Protein AF-A0A0F9B758-F1 (afdb_monomer)

Secondary structure (DSSP, 8-state):
---BHHHHHHHHHHHTTT-------STTTHHHHHHHHHHHHHHH---EEEEEEE--S--TTSEEEEEPPTTEEEEEEEEETTEEPEE--HHHHHHHHHH-S--SS--EEEEEETTEEEEEESSPPPTT-EEEEEEEEPPPPP-STTPBPSS-GGGHHHHHHHHHHHHHHHTT-HHHHHHHHHHHHHHHHHHHHHHHHHHH---------STTS--

pLDDT: mean 82.55, std 14.92, range [40.56, 97.06]

InterPro domains:
  IPR056209 SU10 adaptor protein [PF24175] (8-202)

Mean predicted aligned error: 9.16 Å

Structure (mmCIF, N/CA/C/O backbone):
data_AF-A0A0F9B758-F1
#
_entry.id   AF-A0A0F9B758-F1
#
loop_
_atom_site.group_PDB
_atom_site.id
_atom_site.type_symbol
_atom_site.label_atom_id
_atom_site.label_alt_id
_atom_site.label_comp_id
_atom_site.label_asym_id
_atom_site.label_entity_id
_atom_site.label_seq_id
_atom_site.pdbx_PDB_ins_code
_atom_site.Cartn_x
_atom_site.Cartn_y
_atom_site.Cartn_z
_atom_site.occupancy
_atom_site.B_iso_or_equiv
_atom_site.auth_seq_id
_atom_site.auth_comp_id
_atom_site.auth_asym_id
_atom_site.auth_atom_id
_atom_site.pdbx_PDB_model_num
ATOM 1 N N . MET A 1 1 ? -17.466 2.370 -3.037 1.00 59.22 1 MET A N 1
ATOM 2 C CA . MET A 1 1 ? -17.943 3.514 -2.226 1.00 59.22 1 MET A CA 1
ATOM 3 C C . MET A 1 1 ? -16.725 4.071 -1.508 1.00 59.22 1 MET A C 1
ATOM 5 O O . MET A 1 1 ? -15.950 3.264 -1.024 1.00 59.22 1 MET A O 1
ATOM 9 N N . SER A 1 2 ? -16.489 5.383 -1.513 1.00 74.88 2 SER A N 1
ATOM 10 C CA . SER A 1 2 ? -15.350 5.960 -0.781 1.00 74.88 2 SER A CA 1
ATOM 11 C C . SER A 1 2 ? -15.612 5.912 0.735 1.00 74.88 2 SER A C 1
ATOM 13 O O . SER A 1 2 ? -16.729 6.214 1.158 1.00 74.88 2 SER A O 1
ATOM 15 N N . HIS A 1 3 ? -14.616 5.528 1.542 1.00 87.06 3 HIS A N 1
ATOM 16 C CA . HIS A 1 3 ? -14.725 5.464 3.003 1.00 87.06 3 HIS A CA 1
ATOM 17 C C . HIS A 1 3 ? -14.000 6.648 3.642 1.00 87.06 3 HIS A C 1
ATOM 19 O O . HIS A 1 3 ? -12.773 6.666 3.758 1.00 87.06 3 HIS A O 1
ATOM 25 N N . THR A 1 4 ? -14.778 7.655 4.039 1.00 90.50 4 THR A N 1
ATOM 26 C CA . THR A 1 4 ? -14.262 8.816 4.766 1.00 90.50 4 THR A CA 1
ATOM 27 C C . THR A 1 4 ? -13.965 8.470 6.222 1.00 90.50 4 THR A C 1
ATOM 29 O O . THR A 1 4 ? -14.534 7.519 6.766 1.00 90.50 4 THR A O 1
ATOM 32 N N . VAL A 1 5 ? -13.117 9.263 6.886 1.00 86.50 5 VAL A N 1
ATOM 33 C CA . VAL A 1 5 ? -12.802 9.081 8.317 1.00 86.50 5 VAL A CA 1
ATOM 34 C C . VAL A 1 5 ? -14.072 9.070 9.173 1.00 86.50 5 VAL A C 1
ATOM 36 O O . VAL A 1 5 ? -14.191 8.245 10.075 1.00 86.50 5 VAL A O 1
ATOM 39 N N . THR A 1 6 ? -15.061 9.915 8.864 1.00 87.50 6 THR A N 1
ATOM 40 C CA . THR A 1 6 ? -16.365 9.895 9.549 1.00 87.50 6 THR A CA 1
ATOM 41 C C . THR A 1 6 ? -17.067 8.543 9.426 1.00 87.50 6 THR A C 1
ATOM 43 O O . THR A 1 6 ? -17.509 8.005 10.436 1.00 87.50 6 THR A O 1
ATOM 46 N N . ILE A 1 7 ? -17.139 7.965 8.221 1.00 90.06 7 ILE A N 1
ATOM 47 C CA . ILE A 1 7 ? -17.774 6.654 8.011 1.00 90.06 7 ILE A CA 1
ATOM 48 C C . ILE A 1 7 ? -17.002 5.565 8.760 1.00 90.06 7 ILE A C 1
ATOM 50 O O . ILE A 1 7 ? -17.614 4.737 9.430 1.00 90.06 7 ILE A O 1
ATOM 54 N N . ILE A 1 8 ? -15.667 5.589 8.678 1.00 89.00 8 ILE A N 1
ATOM 55 C CA . ILE A 1 8 ? -14.791 4.637 9.373 1.00 89.00 8 ILE A CA 1
ATOM 56 C C . ILE A 1 8 ? -15.038 4.681 10.879 1.00 89.00 8 ILE A C 1
ATOM 58 O O . ILE A 1 8 ? -15.247 3.640 11.495 1.00 89.00 8 ILE A O 1
ATOM 62 N N . LYS A 1 9 ? -15.078 5.882 11.463 1.00 88.38 9 LYS A N 1
ATOM 63 C CA . LYS A 1 9 ? -15.388 6.078 12.879 1.00 88.38 9 LYS A CA 1
ATOM 64 C C . LYS A 1 9 ? -16.764 5.521 13.237 1.00 88.38 9 LYS A C 1
ATOM 66 O O . LYS A 1 9 ? -16.866 4.786 14.210 1.00 88.38 9 LYS A O 1
ATOM 71 N N . THR A 1 10 ? -17.811 5.871 12.487 1.00 89.06 10 THR A N 1
ATOM 72 C CA . THR A 1 10 ? -19.176 5.404 12.781 1.00 89.06 10 THR A CA 1
ATOM 73 C C . THR A 1 10 ? -19.247 3.880 12.770 1.00 89.06 10 THR A C 1
ATOM 75 O O . THR A 1 10 ? -19.758 3.293 13.715 1.00 89.06 10 THR A O 1
ATOM 78 N N . ARG A 1 11 ? -18.660 3.228 11.760 1.00 90.25 11 ARG A N 1
ATOM 79 C CA . ARG A 1 11 ? -18.622 1.760 11.688 1.00 90.25 11 ARG A CA 1
ATOM 80 C C . ARG A 1 11 ? -17.774 1.130 12.790 1.00 90.25 11 ARG A C 1
ATOM 82 O O . ARG A 1 11 ? -18.147 0.092 13.322 1.00 90.25 11 ARG A O 1
ATOM 89 N N . ALA A 1 12 ? -16.655 1.748 13.156 1.00 87.12 12 ALA A N 1
ATOM 90 C CA . ALA A 1 12 ? -15.830 1.277 14.264 1.00 87.12 12 ALA A CA 1
ATOM 91 C C . ALA A 1 12 ? -16.571 1.357 15.609 1.00 87.12 12 ALA A C 1
ATOM 93 O O . ALA A 1 12 ? -16.470 0.424 16.399 1.00 87.12 12 ALA A O 1
ATOM 94 N N . LEU A 1 13 ? -17.348 2.421 15.837 1.00 86.56 13 LEU A N 1
ATOM 95 C CA . LEU A 1 13 ? -18.203 2.561 17.019 1.00 86.56 13 LEU A CA 1
ATOM 96 C C . LEU A 1 13 ? -19.301 1.496 17.060 1.00 86.56 13 LEU A C 1
ATOM 98 O O . LEU A 1 13 ? -19.485 0.875 18.096 1.00 86.56 13 LEU A O 1
ATOM 102 N N . GLU A 1 14 ? -19.966 1.227 15.933 1.00 87.31 14 GLU A N 1
ATOM 103 C CA . GLU A 1 14 ? -20.962 0.145 15.835 1.00 87.31 14 GLU A CA 1
ATOM 104 C C . GLU A 1 14 ? -20.358 -1.235 16.159 1.00 87.31 14 GLU A C 1
ATOM 106 O O . GLU A 1 14 ? -21.011 -2.074 16.770 1.00 87.31 14 GLU A O 1
ATOM 111 N N . LEU A 1 15 ? -19.102 -1.494 15.774 1.00 83.50 15 LEU A N 1
ATOM 112 C CA . LEU A 1 15 ? -18.402 -2.742 16.123 1.00 83.50 15 LEU A CA 1
ATOM 113 C C . LEU A 1 15 ? -17.976 -2.790 17.595 1.00 83.50 15 LEU A C 1
ATOM 115 O O . LEU A 1 15 ? -17.871 -3.868 18.191 1.00 83.50 15 LEU A O 1
ATOM 119 N N . ALA A 1 16 ? -17.702 -1.621 18.162 1.00 80.06 16 ALA A N 1
ATOM 120 C CA . ALA A 1 16 ? -17.264 -1.422 19.529 1.00 80.06 16 ALA A CA 1
ATOM 121 C C . ALA A 1 16 ? -18.435 -1.084 20.468 1.00 80.06 16 ALA A C 1
ATOM 123 O O . ALA A 1 16 ? -18.201 -0.463 21.491 1.00 80.06 16 ALA A O 1
ATOM 124 N N . ASP A 1 17 ? -19.661 -1.512 20.143 1.00 71.38 17 ASP A N 1
ATOM 125 C CA . ASP A 1 17 ? -20.955 -1.195 20.788 1.00 71.38 17 ASP A CA 1
ATOM 126 C C . ASP A 1 17 ? -20.974 -1.216 22.338 1.00 71.38 17 ASP A C 1
ATOM 128 O O . ASP A 1 17 ? -21.840 -0.617 22.963 1.00 71.38 17 ASP A O 1
ATOM 132 N N . SER A 1 18 ? -20.011 -1.885 22.984 1.00 60.66 18 SER A N 1
ATOM 133 C CA . SER A 1 18 ? -19.847 -1.941 24.444 1.00 60.66 18 SER A CA 1
ATOM 134 C C . SER A 1 18 ? -18.851 -0.925 25.021 1.00 60.66 18 SER A C 1
ATOM 136 O O . SER A 1 18 ? -18.411 -1.078 26.157 1.00 60.66 18 SER A O 1
ATOM 138 N N . VAL A 1 19 ? -18.386 0.032 24.225 1.00 65.88 19 VAL A N 1
ATOM 139 C CA . VAL A 1 19 ? -17.335 0.962 24.618 1.00 65.88 19 VAL A CA 1
ATOM 140 C C . VAL A 1 19 ? -17.959 2.280 25.072 1.00 65.88 19 VAL A C 1
ATOM 142 O O . VAL A 1 19 ? -18.322 3.117 24.254 1.00 65.88 19 VAL A O 1
ATOM 145 N N . ASP A 1 20 ? -18.008 2.488 26.389 1.00 61.19 20 ASP A N 1
ATOM 146 C CA . ASP A 1 20 ? -18.602 3.668 27.049 1.00 61.19 20 ASP A CA 1
ATOM 147 C C . ASP A 1 20 ? -17.784 4.973 26.887 1.00 61.19 20 ASP A C 1
ATOM 149 O O . ASP A 1 20 ? -18.032 5.975 27.560 1.00 61.19 20 ASP A O 1
ATOM 153 N N . GLY A 1 21 ? -16.769 4.980 26.018 1.00 61.91 21 GLY A N 1
ATOM 154 C CA . GLY A 1 21 ? -15.891 6.129 25.819 1.00 61.91 21 GLY A CA 1
ATOM 155 C C . GLY A 1 21 ? -16.448 7.155 24.838 1.00 61.91 21 GLY A C 1
ATOM 156 O O . GLY A 1 21 ? -16.917 6.820 23.751 1.00 61.91 21 GLY A O 1
ATOM 157 N N . ASP A 1 22 ? -16.312 8.432 25.191 1.00 64.44 22 ASP A N 1
ATOM 158 C CA . ASP A 1 22 ? -16.743 9.553 24.359 1.00 64.44 22 ASP A CA 1
ATOM 159 C C . ASP A 1 22 ? -15.740 9.821 23.217 1.00 64.44 22 ASP A C 1
ATOM 161 O O . ASP A 1 22 ? -14.912 10.728 23.277 1.00 64.44 22 ASP A O 1
ATOM 165 N N . PHE A 1 23 ? -15.793 9.009 22.156 1.00 70.00 23 PHE A N 1
ATOM 166 C CA . PHE A 1 23 ? -15.036 9.248 20.916 1.00 70.00 23 PHE A CA 1
ATOM 167 C C . PHE A 1 23 ? -15.773 10.183 19.957 1.00 70.00 23 PHE A C 1
ATOM 169 O O . PHE A 1 23 ? -15.710 10.013 18.735 1.00 70.00 23 PHE A O 1
ATOM 176 N N . THR A 1 24 ? -16.520 11.164 20.465 1.00 64.62 24 THR A N 1
ATOM 177 C CA . THR A 1 24 ? -17.280 12.112 19.636 1.00 64.62 24 THR A CA 1
ATOM 178 C C . THR A 1 24 ? -16.397 12.996 18.761 1.00 64.62 24 THR A C 1
ATOM 180 O O . THR A 1 24 ? -16.858 13.414 17.695 1.00 64.62 24 THR A O 1
ATOM 183 N N . ASP A 1 25 ? -15.110 13.150 19.077 1.00 76.44 25 ASP A N 1
ATOM 184 C CA . ASP A 1 25 ? -14.158 13.871 18.231 1.00 76.44 25 ASP A CA 1
ATOM 185 C C . ASP A 1 25 ? -13.510 12.963 17.169 1.00 76.44 25 ASP A C 1
ATOM 187 O O . ASP A 1 25 ? -12.953 11.903 17.449 1.00 76.44 25 ASP A O 1
ATOM 191 N N . VAL A 1 26 ? -13.587 13.380 15.904 1.00 76.69 26 VAL A N 1
ATOM 192 C CA . VAL A 1 26 ? -12.947 12.679 14.781 1.00 76.69 26 VAL A CA 1
ATOM 193 C C . VAL A 1 26 ? -11.425 12.847 14.807 1.00 76.69 26 VAL A C 1
ATOM 195 O O . VAL A 1 26 ? -10.714 11.947 14.360 1.00 76.69 26 VAL A O 1
ATOM 198 N N . ALA A 1 27 ? -10.908 13.948 15.361 1.00 81.06 27 ALA A N 1
ATOM 199 C CA . ALA A 1 27 ? -9.470 14.203 15.443 1.00 81.06 27 ALA A CA 1
ATOM 200 C C . ALA A 1 27 ? -8.732 13.131 16.262 1.00 81.06 27 ALA A C 1
ATOM 202 O O . ALA A 1 27 ? -7.584 12.815 15.964 1.00 81.06 27 ALA A O 1
ATOM 203 N N . GLN A 1 28 ? -9.410 12.511 17.233 1.00 83.94 28 GLN A N 1
ATOM 204 C CA . GLN A 1 28 ? -8.866 11.403 18.023 1.00 83.94 28 GLN A CA 1
ATOM 205 C C . GLN A 1 28 ? -8.711 10.110 17.209 1.00 83.94 28 GLN A C 1
ATOM 207 O O . GLN A 1 28 ? -7.836 9.298 17.494 1.00 83.94 28 GLN A O 1
ATOM 212 N N . VAL A 1 29 ? -9.538 9.926 16.177 1.00 88.75 29 VAL A N 1
ATOM 213 C CA . VAL A 1 29 ? -9.592 8.699 15.369 1.00 88.75 29 VAL A CA 1
ATOM 214 C C . VAL A 1 29 ? -8.660 8.770 14.155 1.00 88.75 29 VAL A C 1
ATOM 216 O O . VAL A 1 29 ? -8.187 7.738 13.682 1.00 88.75 29 VAL A O 1
ATOM 219 N N . VAL A 1 30 ? -8.348 9.975 13.665 1.00 93.06 30 VAL A N 1
ATOM 220 C CA . VAL A 1 30 ? -7.449 10.198 12.514 1.00 93.06 30 VAL A CA 1
ATOM 221 C C . VAL A 1 30 ? -6.095 9.480 12.661 1.00 93.06 30 VAL A C 1
ATOM 223 O O . VAL A 1 30 ? -5.725 8.759 11.730 1.00 93.06 30 VAL A O 1
ATOM 226 N N . PRO A 1 31 ? -5.370 9.576 13.797 1.00 94.00 31 PRO A N 1
ATOM 227 C CA . PRO A 1 31 ? -4.120 8.839 13.979 1.00 94.00 31 PRO A CA 1
ATOM 228 C C . PRO A 1 31 ? -4.295 7.324 13.832 1.00 94.00 31 PRO A C 1
ATOM 230 O O . PRO A 1 31 ? -3.489 6.676 13.172 1.00 94.00 31 PRO A O 1
ATOM 233 N N . TRP A 1 32 ? -5.378 6.758 14.369 1.00 95.38 32 TRP A N 1
ATOM 234 C CA . TRP A 1 32 ? -5.650 5.319 14.282 1.00 95.38 32 TRP A CA 1
ATOM 235 C C . TRP A 1 32 ? -6.012 4.871 12.873 1.00 95.38 32 TRP A C 1
ATOM 237 O O . TRP A 1 32 ? -5.649 3.766 12.476 1.00 95.38 32 TRP A O 1
ATOM 247 N N . VAL A 1 33 ? -6.687 5.726 12.101 1.00 95.75 33 VAL A N 1
ATOM 248 C CA . VAL A 1 33 ? -6.908 5.485 10.673 1.00 95.75 33 VAL A CA 1
ATOM 249 C C . VAL A 1 33 ? -5.571 5.452 9.938 1.00 95.75 33 VAL A C 1
ATOM 251 O O . VAL A 1 33 ? -5.319 4.503 9.204 1.00 95.75 33 VAL A O 1
ATOM 254 N N . ASN A 1 34 ? -4.686 6.424 10.165 1.00 96.19 34 ASN A N 1
ATOM 255 C CA . ASN A 1 34 ? -3.359 6.450 9.538 1.00 96.19 34 ASN A CA 1
ATOM 256 C C . ASN A 1 34 ? -2.508 5.231 9.918 1.00 96.19 34 ASN A C 1
ATOM 258 O O . ASN A 1 34 ? -1.931 4.590 9.042 1.00 96.19 34 ASN A O 1
ATOM 262 N N . GLU A 1 35 ? -2.491 4.850 11.196 1.00 96.31 35 GLU A N 1
ATOM 263 C CA . GLU A 1 35 ? -1.830 3.624 11.655 1.00 96.31 35 GLU A CA 1
ATOM 264 C C . GLU A 1 35 ? -2.420 2.374 10.993 1.00 96.31 35 GLU A C 1
ATOM 266 O O . GLU A 1 35 ? -1.677 1.552 10.464 1.00 96.31 35 GLU A O 1
ATOM 271 N N . GLY A 1 36 ? -3.749 2.242 10.970 1.00 96.00 36 GLY A N 1
ATOM 272 C CA . GLY A 1 36 ? -4.428 1.086 10.385 1.00 96.00 36 GLY A CA 1
ATOM 273 C C . GLY A 1 36 ? -4.172 0.956 8.888 1.00 96.00 36 GLY A C 1
ATOM 274 O O . GLY A 1 36 ? -3.938 -0.145 8.396 1.00 96.00 36 GLY A O 1
ATOM 275 N N . GLN A 1 37 ? -4.135 2.076 8.161 1.00 95.25 37 GLN A N 1
ATOM 276 C CA . GLN A 1 37 ? -3.768 2.081 6.746 1.00 95.25 37 GLN A CA 1
ATOM 277 C C . GLN A 1 37 ? -2.351 1.552 6.523 1.00 95.25 37 GLN A C 1
ATOM 279 O O . GLN A 1 37 ? -2.142 0.728 5.633 1.00 95.25 37 GLN A O 1
ATOM 284 N N . ARG A 1 38 ? -1.388 1.986 7.343 1.00 94.50 38 ARG A N 1
ATOM 285 C CA . ARG A 1 38 ? 0.009 1.536 7.265 1.00 94.50 38 ARG A CA 1
ATOM 286 C C . ARG A 1 38 ? 0.159 0.061 7.638 1.00 94.50 38 ARG A C 1
ATOM 288 O O . ARG A 1 38 ? 0.903 -0.647 6.969 1.00 94.50 38 ARG A O 1
ATOM 295 N N . GLU A 1 39 ? -0.580 -0.413 8.639 1.00 94.31 39 GLU A N 1
ATOM 296 C CA . GLU A 1 39 ? -0.582 -1.825 9.046 1.00 94.31 39 GLU A CA 1
ATOM 297 C C . GLU A 1 39 ? -1.137 -2.729 7.933 1.00 94.31 39 GLU A C 1
ATOM 299 O O . GLU A 1 39 ? -0.541 -3.748 7.579 1.00 94.31 39 GLU A O 1
ATOM 304 N N . ILE A 1 40 ? -2.251 -2.323 7.314 1.00 93.94 40 ILE A N 1
ATOM 305 C CA . ILE A 1 40 ? -2.825 -3.022 6.156 1.00 93.94 40 ILE A CA 1
ATOM 306 C C . ILE A 1 40 ? -1.845 -2.983 4.982 1.00 93.94 40 ILE A C 1
ATOM 308 O O . ILE A 1 40 ? -1.661 -4.003 4.311 1.00 93.94 40 ILE A O 1
ATOM 312 N N . ALA A 1 41 ? -1.205 -1.829 4.750 1.00 91.50 41 ALA A N 1
ATOM 313 C CA . ALA A 1 41 ? -0.210 -1.674 3.703 1.00 91.50 41 ALA A CA 1
ATOM 314 C C . ALA A 1 41 ? 0.900 -2.710 3.858 1.00 91.50 41 ALA A C 1
ATOM 316 O O . ALA A 1 41 ? 1.019 -3.575 2.991 1.00 91.50 41 ALA A O 1
ATOM 317 N N . LEU A 1 42 ? 1.592 -2.692 5.002 1.00 88.56 42 LEU A N 1
ATOM 318 C CA . LEU A 1 42 ? 2.686 -3.598 5.368 1.00 88.56 42 LEU A CA 1
ATOM 319 C C . LEU A 1 42 ? 2.387 -5.074 5.100 1.00 88.56 42 LEU A C 1
ATOM 321 O O . LEU A 1 42 ? 3.281 -5.831 4.722 1.00 88.56 42 LEU A O 1
ATOM 325 N N . TYR A 1 43 ? 1.144 -5.498 5.312 1.00 86.00 43 TYR A N 1
ATOM 326 C CA . TYR A 1 43 ? 0.785 -6.908 5.236 1.00 86.00 43 TYR A CA 1
ATOM 327 C C . TYR A 1 43 ? 0.323 -7.364 3.845 1.00 86.00 43 TYR A C 1
ATOM 329 O O . TYR A 1 43 ? 0.552 -8.519 3.456 1.00 86.00 43 TYR A O 1
ATOM 337 N N . ALA A 1 44 ? -0.382 -6.498 3.113 1.00 84.88 44 ALA A N 1
ATOM 338 C CA . ALA A 1 44 ? -1.198 -6.912 1.973 1.00 84.88 44 ALA A CA 1
ATOM 339 C C . ALA A 1 44 ? -0.816 -6.280 0.627 1.00 84.88 44 ALA A C 1
ATOM 341 O O . ALA A 1 44 ? -1.394 -6.682 -0.386 1.00 84.88 44 ALA A O 1
ATOM 342 N N . ASP A 1 45 ? 0.144 -5.350 0.590 1.00 84.12 45 ASP A N 1
ATOM 343 C CA . ASP A 1 45 ? 0.502 -4.577 -0.610 1.00 84.12 45 ASP A CA 1
ATOM 344 C C . ASP A 1 45 ? -0.756 -4.013 -1.335 1.00 84.12 45 ASP A C 1
ATOM 346 O O . ASP A 1 45 ? -0.970 -4.272 -2.524 1.00 84.12 45 ASP A O 1
ATOM 350 N N . PRO A 1 46 ? -1.669 -3.316 -0.631 1.00 76.06 46 PRO A N 1
ATOM 351 C CA . PRO A 1 46 ? -3.037 -3.092 -1.086 1.00 76.06 46 PRO A CA 1
ATOM 352 C C . PRO A 1 46 ? -3.130 -2.010 -2.166 1.00 76.06 46 PRO A C 1
ATOM 354 O O . PRO A 1 46 ? -3.966 -2.111 -3.059 1.00 76.06 46 PRO A O 1
ATOM 357 N N . VAL A 1 47 ? -2.282 -0.978 -2.119 1.00 79.31 47 VAL A N 1
ATOM 358 C CA . VAL A 1 47 ? -2.424 0.192 -2.994 1.00 79.31 47 VAL A CA 1
ATOM 359 C C . VAL A 1 47 ? -1.542 0.057 -4.226 1.00 79.31 47 VAL A C 1
ATOM 361 O O . VAL A 1 47 ? -0.462 0.638 -4.326 1.00 79.31 47 VAL A O 1
ATOM 364 N N . GLU A 1 48 ? -2.009 -0.758 -5.165 1.00 87.50 48 GLU A N 1
ATOM 365 C CA . GLU A 1 48 ? -1.415 -0.848 -6.492 1.00 87.50 48 GLU A CA 1
ATOM 366 C C . GLU A 1 48 ? -1.787 0.388 -7.313 1.00 87.50 48 GLU A C 1
ATOM 368 O O . GLU A 1 48 ? -2.961 0.693 -7.519 1.00 87.50 48 GLU A O 1
ATOM 373 N N . THR A 1 49 ? -0.777 1.084 -7.815 1.00 90.50 49 THR A N 1
ATOM 374 C CA . THR A 1 49 ? -0.948 2.211 -8.726 1.00 90.50 49 THR A CA 1
ATOM 375 C C . THR A 1 49 ? -0.034 2.043 -9.933 1.00 90.50 49 THR A C 1
ATOM 377 O O . THR A 1 49 ? 0.885 1.219 -9.932 1.00 90.50 49 THR A O 1
ATOM 380 N N . SER A 1 50 ? -0.303 2.805 -10.987 1.00 93.19 50 SER A N 1
ATOM 381 C CA . SER A 1 50 ? 0.554 2.866 -12.163 1.00 93.19 50 SER A CA 1
ATOM 382 C C . SER A 1 50 ? 0.879 4.299 -12.518 1.00 93.19 50 SER A C 1
ATOM 384 O O . SER A 1 50 ? 0.016 5.170 -12.408 1.00 93.19 50 SER A O 1
ATOM 386 N N . LYS A 1 51 ? 2.089 4.514 -13.015 1.00 94.38 51 LYS A N 1
ATOM 387 C CA . LYS A 1 51 ? 2.547 5.794 -13.540 1.00 94.38 51 LYS A CA 1
ATOM 388 C C . LYS A 1 51 ? 3.198 5.572 -14.898 1.00 94.38 51 LYS A C 1
ATOM 390 O O . LYS A 1 51 ? 3.759 4.505 -15.152 1.00 94.38 51 LYS A O 1
ATOM 395 N N . THR A 1 52 ? 3.063 6.573 -15.754 1.00 94.25 52 THR A N 1
ATOM 396 C CA . THR A 1 52 ? 3.776 6.660 -17.022 1.00 94.25 52 THR A CA 1
ATOM 397 C C . THR A 1 52 ? 4.698 7.862 -16.927 1.00 94.25 52 THR A C 1
ATOM 399 O O . THR A 1 52 ? 4.224 8.971 -16.684 1.00 94.25 52 THR A O 1
ATOM 402 N N . ASP A 1 53 ? 5.990 7.625 -17.090 1.00 92.25 53 ASP A N 1
ATOM 403 C CA . ASP A 1 53 ? 6.999 8.665 -17.219 1.00 92.25 53 ASP A CA 1
ATOM 404 C C . ASP A 1 53 ? 7.419 8.769 -18.685 1.00 92.25 53 ASP A C 1
ATOM 406 O O . ASP A 1 53 ? 7.494 7.767 -19.398 1.00 92.25 53 ASP A O 1
ATOM 410 N N . THR A 1 54 ? 7.682 9.992 -19.134 1.00 90.56 54 THR A N 1
ATOM 411 C CA . THR A 1 54 ? 8.169 10.267 -20.485 1.00 90.56 54 THR A CA 1
ATOM 412 C C . THR A 1 54 ? 9.653 10.588 -20.424 1.00 90.56 54 THR A C 1
ATOM 414 O O . THR A 1 54 ? 10.091 11.396 -19.599 1.00 90.56 54 THR A O 1
ATOM 417 N N . ILE A 1 55 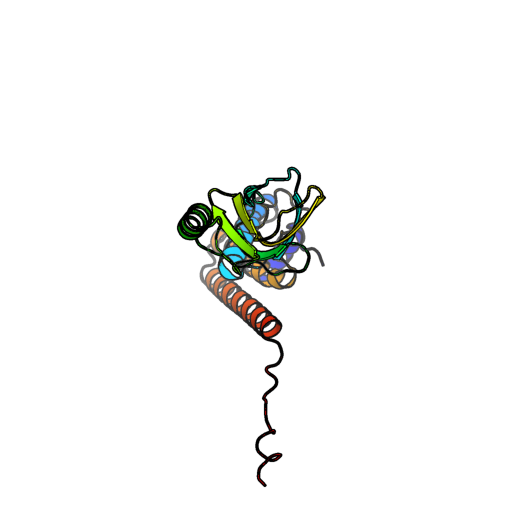? 10.434 9.989 -21.316 1.00 87.25 55 ILE A N 1
ATOM 418 C CA . ILE A 1 55 ? 11.863 10.261 -21.421 1.00 87.25 55 ILE A CA 1
ATOM 419 C C . ILE A 1 55 ? 12.069 11.692 -21.922 1.00 87.25 55 ILE A C 1
ATOM 421 O O . ILE A 1 55 ? 11.705 12.039 -23.047 1.00 87.25 55 ILE A O 1
ATOM 425 N N . ALA A 1 56 ? 12.654 12.527 -21.062 1.00 82.88 56 ALA A N 1
ATOM 426 C CA . ALA A 1 56 ? 12.888 13.944 -21.336 1.00 82.88 56 ALA A CA 1
ATOM 427 C C . ALA A 1 56 ? 14.180 14.202 -22.128 1.00 82.88 56 ALA A C 1
ATOM 429 O O . ALA A 1 56 ? 14.252 15.162 -22.892 1.00 82.88 56 ALA A O 1
ATOM 430 N N . THR A 1 57 ? 15.182 13.337 -21.964 1.00 78.94 57 THR A N 1
ATOM 431 C CA . THR A 1 57 ? 16.505 13.486 -22.578 1.00 78.94 57 THR A CA 1
ATOM 432 C C . THR A 1 57 ? 16.915 12.156 -23.192 1.00 78.94 57 THR A C 1
ATOM 434 O O . THR A 1 57 ? 16.947 11.147 -22.492 1.00 78.94 57 THR A O 1
ATOM 437 N N . ALA A 1 58 ? 17.237 12.153 -24.485 1.00 69.19 58 ALA A N 1
ATOM 438 C CA . ALA A 1 58 ? 17.855 11.000 -25.132 1.00 69.19 58 ALA A CA 1
ATOM 439 C C . ALA A 1 58 ? 19.318 10.883 -24.684 1.00 69.19 58 ALA A C 1
ATOM 441 O O . ALA A 1 58 ? 20.008 11.894 -24.551 1.00 69.19 58 ALA A O 1
ATOM 442 N N . SER A 1 59 ? 19.800 9.662 -24.474 1.00 68.12 59 SER A N 1
ATOM 443 C CA . SER A 1 59 ? 21.222 9.391 -24.261 1.00 68.12 59 SER A CA 1
ATOM 444 C C . SER A 1 59 ? 21.639 8.196 -25.102 1.00 68.12 59 SER A C 1
ATOM 446 O O . SER A 1 59 ? 20.885 7.241 -25.267 1.00 68.12 59 SER A O 1
ATOM 448 N N . THR A 1 60 ? 22.854 8.280 -25.632 1.00 61.22 60 THR A N 1
ATOM 449 C CA . THR A 1 60 ? 23.512 7.229 -26.414 1.00 61.22 60 THR A CA 1
ATOM 450 C C . THR A 1 60 ? 24.103 6.128 -25.543 1.00 61.22 60 THR A C 1
ATOM 452 O O . THR A 1 60 ? 24.505 5.090 -26.057 1.00 61.22 60 THR A O 1
ATOM 455 N N . ASP A 1 61 ? 24.177 6.352 -24.231 1.00 61.84 61 ASP A N 1
ATOM 456 C CA . ASP A 1 61 ? 24.764 5.403 -23.282 1.00 61.84 61 ASP A CA 1
ATOM 457 C C . ASP A 1 61 ? 23.729 4.392 -22.768 1.00 61.84 61 ASP A C 1
ATOM 459 O O . ASP A 1 61 ? 24.032 3.593 -21.887 1.00 61.84 61 ASP A O 1
ATOM 463 N N . ALA A 1 62 ? 22.506 4.429 -23.314 1.00 65.06 62 ALA A N 1
ATOM 464 C CA . ALA A 1 62 ? 21.405 3.522 -23.002 1.00 65.06 62 ALA A CA 1
ATOM 465 C C . ALA A 1 62 ? 20.986 3.470 -21.518 1.00 65.06 62 ALA A C 1
ATOM 467 O O . ALA A 1 62 ? 20.248 2.567 -21.128 1.00 65.06 62 ALA A O 1
ATOM 468 N N . ILE A 1 63 ? 21.394 4.453 -20.704 1.00 76.50 63 ILE A N 1
ATOM 469 C CA . ILE A 1 63 ? 21.061 4.558 -19.278 1.00 76.50 63 ILE A CA 1
ATOM 470 C C . ILE A 1 63 ? 20.169 5.770 -19.025 1.00 76.50 63 ILE A C 1
ATOM 472 O O . ILE A 1 63 ? 20.628 6.914 -19.090 1.00 76.50 63 ILE A O 1
ATOM 476 N N . TYR A 1 64 ? 18.909 5.518 -18.670 1.00 82.69 64 TYR A N 1
ATOM 477 C CA . TYR A 1 64 ? 17.976 6.557 -18.232 1.00 82.69 64 TYR A CA 1
ATOM 478 C C . TYR A 1 64 ? 17.654 6.396 -16.751 1.00 82.69 64 TYR A C 1
ATOM 480 O O . TYR A 1 64 ? 17.352 5.297 -16.286 1.00 82.69 64 TYR A O 1
ATOM 488 N N . THR A 1 65 ? 17.674 7.517 -16.034 1.00 88.31 65 THR A N 1
ATOM 489 C CA . THR A 1 65 ? 17.399 7.586 -14.600 1.00 88.31 65 THR A CA 1
ATOM 490 C C . THR A 1 65 ? 16.236 8.529 -14.345 1.00 88.31 65 THR A C 1
ATOM 492 O O . THR A 1 65 ? 16.193 9.634 -14.893 1.00 88.31 65 THR A O 1
ATOM 495 N N . ALA A 1 66 ? 15.309 8.113 -13.487 1.00 89.25 66 ALA A N 1
ATOM 496 C CA . ALA A 1 66 ? 14.232 8.972 -13.018 1.00 89.25 66 ALA A CA 1
ATOM 497 C C . ALA A 1 66 ? 13.841 8.668 -11.571 1.00 89.25 66 ALA A C 1
ATOM 499 O O . ALA A 1 66 ? 13.881 7.526 -11.109 1.00 89.25 66 ALA A O 1
ATOM 500 N N . SER A 1 67 ? 13.423 9.718 -10.864 1.00 93.06 67 SER A N 1
ATOM 501 C CA . SER A 1 67 ? 13.007 9.626 -9.469 1.00 93.06 67 SER A CA 1
ATOM 502 C C . SER A 1 67 ? 11.661 8.922 -9.320 1.00 93.06 67 SER A C 1
ATOM 504 O O . SER A 1 67 ? 10.689 9.192 -10.037 1.00 93.06 67 SER A O 1
ATOM 506 N N . LEU A 1 68 ? 11.588 8.041 -8.329 1.00 91.56 68 LEU A N 1
ATOM 507 C CA . LEU A 1 68 ? 10.358 7.390 -7.908 1.00 91.56 68 LEU A CA 1
ATOM 508 C C . LEU A 1 68 ? 9.437 8.395 -7.201 1.00 91.56 68 LEU A C 1
ATOM 510 O O . LEU A 1 68 ? 9.816 9.504 -6.829 1.00 91.56 68 LEU A O 1
ATOM 514 N N . GLN A 1 69 ? 8.168 8.024 -7.044 1.00 90.75 69 GLN A N 1
ATOM 515 C CA . GLN A 1 69 ? 7.228 8.838 -6.271 1.00 90.75 69 GLN A CA 1
ATOM 516 C C . GLN A 1 69 ? 7.581 8.802 -4.781 1.00 90.75 69 GLN A C 1
ATOM 518 O O . GLN A 1 69 ? 8.018 7.775 -4.280 1.00 90.75 69 GLN A O 1
ATOM 523 N N . SER A 1 70 ? 7.322 9.888 -4.051 1.00 90.31 70 SER A N 1
ATOM 524 C CA . SER A 1 70 ? 7.679 10.004 -2.625 1.00 90.31 70 SER A CA 1
ATOM 525 C C . SER A 1 70 ? 7.003 8.974 -1.713 1.00 90.31 70 SER A C 1
ATOM 527 O O . SER A 1 70 ? 7.489 8.693 -0.625 1.00 90.31 70 SER A O 1
ATOM 529 N N . ASN A 1 71 ? 5.878 8.406 -2.148 1.00 90.12 71 ASN A N 1
ATOM 530 C CA . ASN A 1 71 ? 5.180 7.323 -1.461 1.00 90.12 71 ASN A CA 1
ATOM 531 C C . ASN A 1 71 ? 5.446 5.949 -2.087 1.00 90.12 71 ASN A C 1
ATOM 533 O O . ASN A 1 71 ? 4.723 5.000 -1.795 1.00 90.12 71 ASN A O 1
ATOM 537 N N . PHE A 1 72 ? 6.437 5.820 -2.968 1.00 92.62 72 PHE A N 1
ATOM 538 C CA . PHE A 1 72 ? 6.838 4.533 -3.511 1.00 92.62 72 PHE A CA 1
ATOM 539 C C . PHE A 1 72 ? 7.267 3.600 -2.379 1.00 92.62 72 PHE A C 1
ATOM 541 O O . PHE A 1 72 ? 7.983 3.988 -1.461 1.00 92.62 72 PHE A O 1
ATOM 548 N N . TRP A 1 73 ? 6.824 2.351 -2.455 1.00 90.62 73 TRP A N 1
ATOM 549 C CA . TRP A 1 73 ? 7.276 1.314 -1.540 1.00 90.62 73 TRP A CA 1
ATOM 550 C C . TRP A 1 73 ? 7.956 0.184 -2.298 1.00 90.62 73 TRP A C 1
ATOM 552 O O . TRP A 1 73 ? 9.082 -0.194 -1.981 1.00 90.62 73 TRP A O 1
ATOM 562 N N . LYS A 1 74 ? 7.279 -0.379 -3.300 1.00 90.44 74 LYS A N 1
ATOM 563 C CA . LYS A 1 74 ? 7.783 -1.570 -3.979 1.00 90.44 74 LYS A CA 1
ATOM 564 C C . L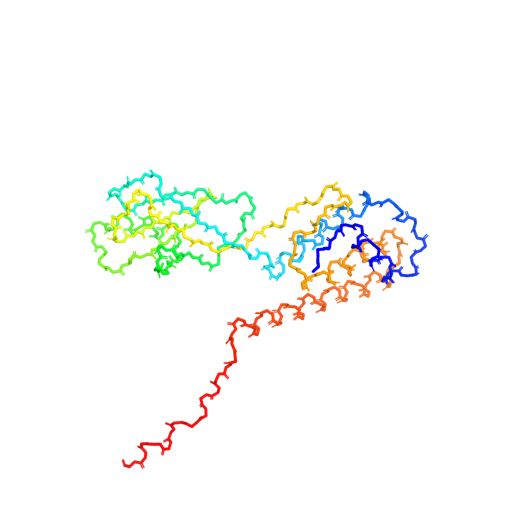YS A 1 74 ? 7.361 -1.620 -5.432 1.00 90.44 74 LYS A C 1
ATOM 566 O O . LYS A 1 74 ? 6.177 -1.506 -5.749 1.00 90.44 74 LYS A O 1
ATOM 571 N N . MET A 1 75 ? 8.320 -1.896 -6.311 1.00 93.44 75 MET A N 1
ATOM 572 C CA . MET A 1 75 ? 8.046 -2.109 -7.726 1.00 93.44 75 MET A CA 1
ATOM 573 C C . MET A 1 75 ? 7.336 -3.447 -7.931 1.00 93.44 75 MET A C 1
ATOM 575 O O . MET A 1 75 ? 7.764 -4.481 -7.416 1.00 93.44 75 MET A O 1
ATOM 579 N N . LYS A 1 76 ? 6.252 -3.440 -8.709 1.00 92.50 76 LYS A N 1
ATOM 580 C CA . LYS A 1 76 ? 5.548 -4.660 -9.123 1.00 92.50 76 LYS A CA 1
ATOM 581 C C . LYS A 1 76 ? 5.999 -5.108 -10.509 1.00 92.50 76 LYS A C 1
ATOM 583 O O . LYS A 1 76 ? 6.232 -6.296 -10.724 1.00 92.50 76 LYS A O 1
ATOM 588 N N . ARG A 1 77 ? 6.055 -4.175 -11.459 1.00 93.25 77 ARG A N 1
ATOM 589 C CA . ARG A 1 77 ? 6.549 -4.398 -12.823 1.00 93.25 77 ARG A CA 1
ATOM 590 C C . ARG A 1 77 ? 6.814 -3.068 -13.514 1.00 93.25 77 ARG A C 1
ATOM 592 O O . ARG A 1 77 ? 6.179 -2.069 -13.184 1.00 93.25 77 ARG A O 1
ATOM 599 N N . MET A 1 78 ? 7.660 -3.110 -14.529 1.00 94.38 78 MET A N 1
ATOM 600 C CA . MET A 1 78 ? 7.941 -1.992 -15.416 1.00 94.38 78 MET A CA 1
ATOM 601 C C . MET A 1 78 ? 7.896 -2.472 -16.867 1.00 94.38 78 MET A C 1
ATOM 603 O O . MET A 1 78 ? 8.209 -3.629 -17.162 1.00 94.38 78 MET A O 1
ATOM 607 N N . GLU A 1 79 ? 7.443 -1.599 -17.753 1.00 93.25 79 GLU A N 1
ATOM 608 C CA . GLU A 1 79 ? 7.313 -1.810 -19.186 1.00 93.25 79 GLU A CA 1
ATOM 609 C C . GLU A 1 79 ? 7.886 -0.587 -19.914 1.00 93.25 79 GLU A C 1
ATOM 611 O O . GLU A 1 79 ? 7.606 0.554 -19.547 1.00 93.25 79 GLU A O 1
ATOM 616 N N . TYR A 1 80 ? 8.681 -0.840 -20.950 1.00 89.69 80 TYR A N 1
ATOM 617 C CA . TYR A 1 80 ? 9.147 0.162 -21.900 1.00 89.69 80 TYR A CA 1
ATOM 618 C C . TYR A 1 80 ? 8.370 -0.028 -23.203 1.00 89.69 80 TYR A C 1
ATOM 620 O O . TYR A 1 80 ? 8.484 -1.073 -23.858 1.00 89.69 80 TYR A O 1
ATOM 628 N N . GLY A 1 81 ? 7.502 0.924 -23.551 1.00 85.88 81 GLY A N 1
ATOM 629 C CA . GLY A 1 81 ? 6.498 0.716 -24.597 1.00 85.88 81 GLY A CA 1
ATOM 630 C C . GLY A 1 81 ? 5.616 -0.511 -24.307 1.00 85.88 81 GLY A C 1
ATOM 631 O O . GLY A 1 81 ? 4.808 -0.504 -23.385 1.00 85.88 81 GLY A O 1
ATOM 632 N N . SER A 1 82 ? 5.769 -1.583 -25.093 1.00 84.88 82 SER A N 1
ATOM 633 C CA . SER A 1 82 ? 5.049 -2.864 -24.904 1.00 84.88 82 SER A CA 1
ATOM 634 C C . SER A 1 82 ? 5.916 -3.990 -24.327 1.00 84.88 82 SER A C 1
ATOM 636 O O . SER A 1 82 ? 5.470 -5.136 -24.211 1.00 84.88 82 SER A O 1
ATOM 638 N N . LYS A 1 83 ? 7.179 -3.699 -24.006 1.00 87.38 83 LYS A N 1
ATOM 639 C CA . LYS A 1 83 ? 8.168 -4.691 -23.590 1.00 87.38 83 LYS A CA 1
ATOM 640 C C . LYS A 1 83 ? 8.291 -4.691 -22.079 1.00 87.38 83 LYS A C 1
ATOM 642 O O . LYS A 1 83 ? 8.581 -3.670 -21.467 1.00 87.38 83 LYS A O 1
ATOM 647 N N . LYS A 1 84 ? 8.082 -5.860 -21.476 1.00 90.25 84 LYS A N 1
ATOM 648 C CA . LYS A 1 84 ? 8.292 -6.052 -20.043 1.00 90.25 84 LYS A CA 1
ATOM 649 C C . LYS A 1 84 ? 9.779 -5.948 -19.721 1.00 90.25 84 LYS A C 1
ATOM 651 O O . LYS A 1 84 ? 10.585 -6.615 -20.363 1.00 90.25 84 LYS A O 1
ATOM 656 N N . MET A 1 85 ? 10.097 -5.173 -18.692 1.00 90.06 85 MET A N 1
ATOM 657 C CA . MET A 1 85 ? 11.454 -5.025 -18.188 1.00 90.06 85 MET A CA 1
ATOM 658 C C . MET A 1 85 ? 11.736 -6.012 -17.050 1.00 90.06 85 MET A C 1
ATOM 660 O O . MET A 1 85 ? 10.824 -6.426 -16.319 1.00 90.06 85 MET A O 1
ATOM 664 N N . PHE A 1 86 ? 13.002 -6.384 -16.895 1.00 89.94 86 PHE A N 1
ATOM 665 C CA . PHE A 1 86 ? 13.477 -7.306 -15.868 1.00 89.94 86 PHE A CA 1
ATOM 666 C C . PHE A 1 86 ? 14.284 -6.570 -14.807 1.00 89.94 86 PHE A C 1
ATOM 668 O O . PHE A 1 86 ? 15.137 -5.750 -15.127 1.00 89.94 86 PHE A O 1
ATOM 675 N N . PHE A 1 87 ? 13.998 -6.870 -13.545 1.00 91.62 87 PHE A N 1
ATOM 676 C CA . PHE A 1 87 ? 14.750 -6.310 -12.434 1.00 91.62 87 PHE A CA 1
ATOM 677 C C . PHE A 1 87 ? 16.118 -6.985 -12.324 1.00 91.62 87 PHE A C 1
ATOM 679 O O . PHE A 1 87 ? 16.191 -8.215 -12.379 1.00 91.62 87 PHE A O 1
ATOM 686 N N . VAL A 1 88 ? 17.153 -6.178 -12.119 1.00 89.69 88 VAL A N 1
ATOM 687 C CA . VAL A 1 88 ? 18.499 -6.598 -11.720 1.00 89.69 88 VAL A CA 1
ATOM 688 C C . VAL A 1 88 ? 18.972 -5.727 -10.558 1.00 89.69 88 VAL A C 1
ATOM 690 O O . VAL A 1 88 ? 18.559 -4.567 -10.429 1.00 89.69 88 VAL A O 1
ATOM 693 N N . GLU A 1 89 ? 19.831 -6.275 -9.705 1.00 89.69 89 GLU A N 1
ATOM 694 C CA . GLU A 1 89 ? 20.439 -5.493 -8.625 1.00 89.69 89 GLU A CA 1
ATOM 695 C C . GLU A 1 89 ? 21.345 -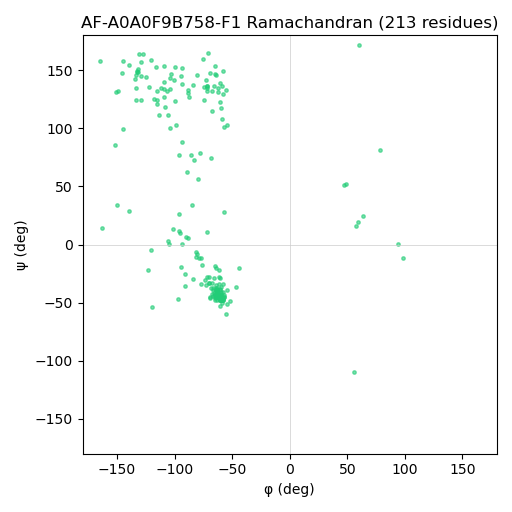4.395 -9.199 1.00 89.69 89 GLU A C 1
ATOM 697 O O . GLU A 1 89 ? 21.856 -4.513 -10.315 1.00 89.69 89 GLU A O 1
ATOM 702 N N . PHE A 1 90 ? 21.537 -3.301 -8.459 1.00 86.31 90 PHE A N 1
ATOM 703 C CA . PHE A 1 90 ? 22.251 -2.133 -8.990 1.00 86.31 90 PHE A CA 1
ATOM 704 C C . PHE A 1 90 ? 23.713 -2.448 -9.336 1.00 86.31 90 PHE A C 1
ATOM 706 O O . PHE A 1 90 ? 24.199 -2.045 -10.390 1.00 86.31 90 PHE A O 1
ATOM 713 N N . ASP A 1 91 ? 24.385 -3.252 -8.511 1.00 85.94 91 ASP A N 1
ATOM 714 C CA . ASP A 1 91 ? 25.761 -3.695 -8.767 1.00 85.94 91 ASP A CA 1
ATOM 715 C C . ASP A 1 91 ? 25.863 -4.570 -10.030 1.00 85.94 91 ASP A C 1
ATOM 717 O O . ASP A 1 91 ? 26.840 -4.496 -10.783 1.00 85.94 91 ASP A O 1
ATOM 721 N N . GLU A 1 92 ? 24.835 -5.384 -10.295 1.00 83.69 92 GLU A N 1
ATOM 722 C CA . GLU A 1 92 ? 24.739 -6.169 -11.526 1.00 83.69 92 GLU A CA 1
ATOM 723 C C . GLU A 1 92 ? 24.509 -5.247 -12.721 1.00 83.69 92 GLU A C 1
ATOM 725 O O . GLU A 1 92 ? 25.194 -5.386 -13.729 1.00 83.69 92 GLU A O 1
ATOM 730 N N . LEU A 1 93 ? 23.606 -4.268 -12.602 1.00 81.69 93 LEU A N 1
ATOM 731 C CA . LEU A 1 93 ? 23.367 -3.272 -13.645 1.00 81.69 93 LEU A CA 1
ATOM 732 C C . LEU A 1 93 ? 24.650 -2.515 -14.000 1.00 81.69 93 LEU A C 1
ATOM 734 O O . LEU A 1 93 ? 24.958 -2.374 -15.180 1.00 81.69 93 LEU A O 1
ATOM 738 N N . GLN A 1 94 ? 25.411 -2.078 -12.995 1.00 79.56 94 GLN A N 1
ATOM 739 C CA . GLN A 1 94 ? 26.683 -1.387 -13.191 1.00 79.56 94 GLN A CA 1
ATOM 740 C C . GLN A 1 94 ? 27.692 -2.292 -13.902 1.00 79.56 94 GLN A C 1
ATOM 742 O O . GLN A 1 94 ? 28.304 -1.888 -14.887 1.00 79.56 94 GLN A O 1
ATOM 747 N N . SER A 1 95 ? 27.798 -3.551 -13.469 1.00 79.94 95 SER A N 1
ATOM 748 C CA . SER A 1 95 ? 28.661 -4.541 -14.117 1.00 79.94 95 SER A CA 1
ATOM 749 C C . SER A 1 95 ? 28.262 -4.785 -15.575 1.00 79.94 95 SER A C 1
ATOM 751 O O . SER A 1 95 ? 29.132 -4.946 -16.426 1.00 79.94 95 SER A O 1
ATOM 753 N N . LEU A 1 96 ? 26.961 -4.805 -15.886 1.00 74.50 96 LEU A N 1
ATOM 754 C CA . LEU A 1 96 ? 26.454 -4.956 -17.252 1.00 74.50 96 LEU A CA 1
ATOM 755 C C . LEU A 1 96 ? 26.759 -3.711 -18.092 1.00 74.50 96 LEU A C 1
ATOM 757 O O . LEU A 1 96 ? 27.274 -3.851 -19.202 1.00 74.50 96 LEU A O 1
ATOM 761 N N . ALA A 1 97 ? 26.509 -2.514 -17.559 1.00 72.12 97 ALA A N 1
ATOM 762 C CA . ALA A 1 97 ? 26.844 -1.249 -18.208 1.00 72.12 97 ALA A CA 1
ATOM 763 C C . ALA A 1 97 ? 28.346 -1.165 -18.536 1.00 72.12 97 ALA A C 1
ATOM 765 O O . ALA A 1 97 ? 28.719 -0.827 -19.660 1.00 72.12 97 ALA A O 1
ATOM 766 N N . ASP A 1 98 ? 29.203 -1.574 -17.597 1.00 72.81 98 ASP A N 1
ATOM 767 C CA . ASP A 1 98 ? 30.659 -1.575 -17.758 1.00 72.81 98 ASP A CA 1
ATOM 768 C C . ASP A 1 98 ? 31.140 -2.678 -18.721 1.00 72.81 98 ASP A C 1
ATOM 770 O O . ASP A 1 98 ? 32.089 -2.482 -19.485 1.00 72.81 98 ASP A O 1
ATOM 774 N N . ALA A 1 99 ? 30.478 -3.843 -18.725 1.00 65.44 99 ALA A N 1
ATOM 775 C CA . ALA A 1 99 ? 30.846 -4.997 -19.548 1.00 65.44 99 ALA A CA 1
ATOM 776 C C . ALA A 1 99 ? 30.357 -4.917 -21.004 1.00 65.44 99 ALA A C 1
ATOM 778 O O . ALA A 1 99 ? 30.771 -5.745 -21.822 1.00 65.44 99 ALA A O 1
ATOM 779 N N . SER A 1 100 ? 29.482 -3.969 -21.367 1.00 55.50 100 SER A N 1
ATOM 780 C CA . SER A 1 100 ? 28.859 -3.974 -22.695 1.00 55.50 100 SER A CA 1
ATOM 781 C C . SER A 1 100 ? 28.594 -2.607 -23.330 1.00 55.50 100 SER A C 1
ATOM 783 O O . SER A 1 100 ? 27.593 -1.951 -23.083 1.00 55.50 100 SER A O 1
ATOM 785 N N . LYS A 1 101 ? 29.484 -2.181 -24.235 1.00 54.19 101 LYS A N 1
ATOM 786 C CA . LYS A 1 101 ? 29.394 -2.286 -25.720 1.00 54.19 101 LYS A CA 1
ATOM 787 C C . LYS A 1 101 ? 29.219 -3.692 -26.366 1.00 54.19 101 LYS A C 1
ATOM 789 O O . LYS A 1 101 ? 29.658 -3.896 -27.495 1.00 54.19 101 LYS A O 1
ATOM 794 N N . GLY A 1 102 ? 28.608 -4.680 -25.704 1.00 49.47 102 GLY A N 1
ATOM 795 C CA . GLY A 1 102 ? 28.684 -6.089 -26.139 1.00 49.47 102 GLY A CA 1
ATOM 796 C C . GLY A 1 102 ? 27.663 -7.093 -25.583 1.00 49.47 102 GLY A C 1
ATOM 797 O O . GLY A 1 102 ? 27.871 -8.292 -25.751 1.00 49.47 102 GLY A O 1
ATOM 798 N N . LEU A 1 103 ? 26.562 -6.668 -24.959 1.00 47.06 103 LEU A N 1
ATOM 799 C CA . LEU A 1 103 ? 25.479 -7.568 -24.558 1.00 47.06 103 LEU A CA 1
ATOM 800 C C . LEU A 1 103 ? 24.437 -7.598 -25.669 1.00 47.06 103 LEU A C 1
ATOM 802 O O . LEU A 1 103 ? 23.462 -6.852 -25.675 1.00 47.06 103 LEU A O 1
ATOM 806 N N . GLY A 1 104 ? 24.640 -8.501 -26.623 1.00 46.16 104 GLY A N 1
ATOM 807 C CA . GLY A 1 104 ? 23.519 -8.989 -27.410 1.00 46.16 104 GLY A CA 1
ATOM 808 C C . GLY A 1 104 ? 22.516 -9.668 -26.471 1.00 46.16 104 GLY A C 1
ATOM 809 O O . GLY A 1 104 ? 22.878 -10.628 -25.796 1.00 46.16 104 GLY A O 1
ATOM 810 N N . SER A 1 105 ? 21.267 -9.187 -26.470 1.00 49.78 105 SER A N 1
ATOM 811 C CA . SER A 1 105 ? 20.031 -9.817 -25.950 1.00 49.78 105 SER A CA 1
ATOM 812 C C . SER A 1 105 ? 19.518 -9.538 -24.523 1.00 49.78 105 SER A C 1
ATOM 814 O O . SER A 1 105 ? 18.434 -10.020 -24.194 1.00 49.78 105 SER A O 1
ATOM 816 N N . SER A 1 106 ? 20.158 -8.706 -23.694 1.00 55.41 106 SER A N 1
ATOM 817 C CA . SER A 1 106 ? 19.571 -8.285 -22.398 1.00 55.41 106 SER A CA 1
ATOM 818 C C . SER A 1 106 ? 18.724 -7.012 -22.557 1.00 55.41 106 SER A C 1
ATOM 820 O O . SER A 1 106 ? 19.073 -5.952 -22.053 1.00 55.41 106 SER A O 1
ATOM 822 N N . GLU A 1 107 ? 17.648 -7.087 -23.344 1.00 69.75 107 GLU A N 1
ATOM 823 C CA . GLU A 1 107 ? 17.121 -5.918 -24.075 1.00 69.75 107 GLU A CA 1
ATOM 824 C C . GLU A 1 107 ? 16.334 -4.885 -23.245 1.00 69.75 107 GLU A C 1
ATOM 826 O O . GLU A 1 107 ? 16.169 -3.752 -23.695 1.00 69.75 107 GLU A O 1
ATOM 831 N N . TYR A 1 108 ? 15.866 -5.234 -22.041 1.00 83.69 108 TYR A N 1
ATOM 832 C CA . TYR A 1 108 ? 15.023 -4.361 -21.213 1.00 83.69 108 TYR A CA 1
ATOM 833 C C . TYR A 1 108 ? 15.209 -4.678 -19.728 1.00 83.69 108 TYR A C 1
ATOM 835 O O . TYR A 1 108 ? 14.452 -5.467 -19.158 1.00 83.69 108 TYR A O 1
ATOM 843 N N . ILE A 1 109 ? 16.217 -4.093 -19.090 1.00 88.06 109 ILE A N 1
ATOM 844 C CA . ILE A 1 109 ? 16.480 -4.287 -17.661 1.00 88.06 109 ILE A CA 1
ATOM 845 C C . ILE A 1 109 ? 16.317 -2.975 -16.900 1.00 88.06 109 ILE A C 1
ATOM 847 O O . ILE A 1 109 ? 16.474 -1.890 -17.455 1.00 88.06 109 ILE A O 1
ATOM 851 N N . TYR A 1 110 ? 15.974 -3.072 -15.623 1.00 91.25 110 TYR A N 1
ATOM 852 C CA . TYR A 1 110 ? 15.954 -1.930 -14.724 1.00 91.25 110 TYR A CA 1
ATOM 853 C C . TYR A 1 110 ? 16.510 -2.312 -13.360 1.00 91.25 110 TYR A C 1
ATOM 855 O O . TYR A 1 110 ? 16.424 -3.465 -12.938 1.00 91.25 110 TYR A O 1
ATOM 863 N N . SER A 1 111 ? 17.024 -1.317 -12.655 1.00 92.38 111 SER A N 1
ATOM 864 C CA . SER A 1 111 ? 17.395 -1.414 -11.254 1.00 92.38 111 SER A CA 1
ATOM 865 C C . SER A 1 111 ? 16.754 -0.287 -10.452 1.00 92.38 111 SER A C 1
ATOM 867 O O . SER A 1 111 ? 16.247 0.685 -11.015 1.00 92.38 111 SER A O 1
ATOM 869 N N . LEU A 1 112 ? 16.733 -0.449 -9.133 1.00 93.50 112 LEU A N 1
ATOM 870 C CA . LEU A 1 112 ? 16.248 0.547 -8.186 1.00 93.50 112 LEU A CA 1
ATOM 871 C C . LEU A 1 112 ? 17.410 0.934 -7.284 1.00 93.50 112 LEU A C 1
ATOM 873 O O . LEU A 1 112 ? 18.020 0.068 -6.659 1.00 93.50 112 LEU A O 1
ATOM 877 N N . TRP A 1 113 ? 17.698 2.226 -7.205 1.00 90.88 113 TRP A N 1
ATOM 878 C CA . TRP A 1 113 ? 18.798 2.738 -6.404 1.00 90.88 113 TRP A CA 1
ATOM 879 C C . TRP A 1 113 ? 18.483 4.149 -5.930 1.00 90.88 113 TRP A C 1
ATOM 881 O O . TRP A 1 113 ? 18.091 4.987 -6.731 1.00 90.88 113 TRP A O 1
ATOM 891 N N . ASN A 1 114 ? 18.664 4.409 -4.634 1.00 91.44 114 ASN A N 1
ATOM 892 C CA . ASN A 1 114 ? 18.559 5.748 -4.047 1.00 91.44 114 ASN A CA 1
ATOM 893 C C . ASN A 1 114 ? 17.281 6.529 -4.441 1.00 91.44 114 ASN A C 1
ATOM 895 O O . ASN A 1 114 ? 17.360 7.659 -4.910 1.00 91.44 114 ASN A O 1
ATOM 899 N N . ASP A 1 115 ? 16.107 5.912 -4.270 1.00 90.88 115 ASP A N 1
ATOM 900 C CA . ASP A 1 115 ? 14.795 6.473 -4.650 1.00 90.88 115 ASP A CA 1
ATOM 901 C C . ASP A 1 115 ? 14.635 6.810 -6.144 1.00 90.88 115 ASP A C 1
ATOM 903 O O . ASP A 1 115 ? 13.718 7.525 -6.551 1.00 90.88 115 ASP A O 1
ATOM 907 N N . GLU A 1 116 ? 15.479 6.230 -6.988 1.00 92.25 116 GLU A N 1
ATOM 908 C CA . GLU A 1 116 ? 15.411 6.321 -8.437 1.00 92.25 116 GLU A CA 1
ATOM 909 C C . GLU A 1 116 ? 15.268 4.926 -9.040 1.00 92.25 116 GLU A C 1
ATOM 911 O O . GLU A 1 116 ? 15.598 3.900 -8.430 1.00 92.25 116 GLU A O 1
ATOM 916 N N . TYR A 1 117 ? 14.758 4.882 -10.263 1.00 91.25 117 TYR A N 1
ATOM 917 C CA . TYR A 1 117 ? 14.927 3.722 -11.117 1.00 91.25 117 TYR A CA 1
ATOM 918 C C . TYR A 1 117 ? 15.885 4.069 -12.244 1.00 91.25 117 TYR A C 1
ATOM 920 O O . TYR A 1 117 ? 15.835 5.160 -12.816 1.00 91.25 117 TYR A O 1
ATOM 928 N N . VAL A 1 118 ? 16.747 3.110 -12.552 1.00 89.44 118 VAL A N 1
ATOM 929 C CA . VAL A 1 118 ? 17.706 3.191 -13.645 1.00 89.44 118 VAL A CA 1
ATOM 930 C C . VAL A 1 118 ? 17.325 2.120 -14.643 1.00 89.44 118 VAL A C 1
ATOM 932 O O . VAL A 1 118 ? 17.205 0.953 -14.274 1.00 89.44 118 VAL A O 1
ATOM 935 N N . ILE A 1 119 ? 17.100 2.500 -15.893 1.00 85.75 119 ILE A N 1
ATOM 936 C CA . ILE A 1 119 ? 16.853 1.547 -16.970 1.00 85.75 119 ILE A CA 1
ATOM 937 C C . ILE A 1 119 ? 18.096 1.386 -17.826 1.00 85.75 119 ILE A C 1
ATOM 939 O O . ILE A 1 119 ? 18.829 2.344 -18.052 1.00 85.75 119 ILE A O 1
ATOM 943 N N . TYR A 1 120 ? 18.279 0.173 -18.331 1.00 81.88 120 TYR A N 1
ATOM 944 C CA . TYR A 1 120 ? 19.223 -0.131 -19.389 1.00 81.88 120 TYR A CA 1
ATOM 945 C C . TYR A 1 120 ? 18.500 -0.910 -20.484 1.00 81.88 120 TYR A C 1
ATOM 947 O O . TYR A 1 120 ? 17.854 -1.934 -20.229 1.00 81.88 120 TYR A O 1
ATOM 955 N N . THR A 1 121 ? 18.570 -0.399 -21.708 1.00 71.94 121 THR A N 1
ATOM 956 C CA . THR A 1 121 ? 17.910 -0.991 -22.875 1.00 71.94 121 THR A CA 1
ATOM 957 C C . THR A 1 121 ? 18.922 -1.239 -23.978 1.00 71.94 121 THR A C 1
ATOM 959 O O . THR A 1 121 ? 19.834 -0.454 -24.183 1.00 71.94 121 THR A O 1
ATOM 962 N N . SER A 1 122 ? 18.771 -2.317 -24.745 1.00 66.19 122 SER A N 1
ATOM 963 C CA . SER A 1 122 ? 19.669 -2.556 -25.890 1.00 66.19 122 SER A CA 1
ATOM 964 C C . SER A 1 122 ? 19.345 -1.681 -27.106 1.00 66.19 122 SER A C 1
ATOM 966 O O . SER A 1 122 ? 20.103 -1.670 -28.073 1.00 66.19 122 SER A O 1
ATOM 968 N N . ALA A 1 123 ? 18.195 -1.007 -27.093 1.00 64.06 123 ALA A N 1
ATOM 969 C CA . ALA A 1 123 ? 17.804 -0.021 -28.087 1.00 64.06 123 ALA A CA 1
ATOM 970 C C . ALA A 1 123 ? 18.045 1.386 -27.533 1.00 64.06 123 ALA A C 1
ATOM 972 O O . ALA A 1 123 ? 17.753 1.633 -26.360 1.00 64.06 123 ALA A O 1
ATOM 973 N N . ASP A 1 124 ? 18.511 2.296 -28.390 1.00 69.19 124 ASP A N 1
ATOM 974 C CA . ASP A 1 124 ? 18.474 3.727 -28.103 1.00 69.19 124 ASP A CA 1
ATOM 975 C C . ASP A 1 124 ? 17.028 4.124 -27.790 1.00 69.19 124 ASP A C 1
ATOM 977 O O . ASP A 1 124 ? 16.096 3.753 -28.512 1.00 69.19 124 ASP A O 1
ATOM 981 N N . TYR A 1 125 ? 16.836 4.884 -26.720 1.00 77.44 125 TYR A N 1
ATOM 982 C CA . TYR A 1 125 ? 15.550 5.493 -26.424 1.00 77.44 125 TYR A CA 1
ATOM 983 C C . TYR A 1 125 ? 15.492 6.915 -26.974 1.00 77.44 125 TYR A C 1
ATOM 985 O O . TYR A 1 125 ? 16.477 7.659 -26.984 1.00 77.44 125 TYR A O 1
ATOM 993 N N . SER A 1 126 ? 14.311 7.306 -27.430 1.00 82.06 126 SER A N 1
ATOM 994 C CA . SER A 1 126 ? 14.047 8.631 -27.974 1.00 82.06 126 SER A CA 1
ATOM 995 C C . SER A 1 126 ? 13.375 9.525 -26.940 1.00 82.06 126 SER A C 1
ATOM 997 O O . SER A 1 126 ? 12.644 9.072 -26.058 1.00 82.06 126 SER A O 1
ATOM 999 N N . VAL A 1 127 ? 13.588 10.837 -27.067 1.00 85.56 127 VAL A N 1
ATOM 1000 C CA . VAL A 1 127 ? 12.776 11.812 -26.331 1.00 85.56 127 VAL A CA 1
ATOM 1001 C C . VAL A 1 127 ? 11.310 11.597 -26.701 1.00 85.56 127 VAL A C 1
ATOM 1003 O O . VAL A 1 127 ? 10.971 11.557 -27.884 1.00 85.56 127 VAL A O 1
ATOM 1006 N N . GLY A 1 128 ? 10.449 11.481 -25.693 1.00 86.75 128 GLY A N 1
ATOM 1007 C CA . GLY A 1 128 ? 9.027 11.190 -25.879 1.00 86.75 128 GLY A CA 1
ATOM 1008 C C . GLY A 1 128 ? 8.645 9.721 -25.696 1.00 86.75 128 GLY A C 1
ATOM 1009 O O . GLY A 1 128 ? 7.454 9.443 -25.575 1.00 86.75 128 GLY A O 1
ATOM 1010 N N . ASP A 1 129 ? 9.610 8.801 -25.616 1.00 89.06 129 ASP A N 1
ATOM 1011 C CA . ASP A 1 129 ? 9.312 7.405 -25.296 1.00 89.06 129 ASP A CA 1
ATOM 1012 C C . ASP A 1 129 ? 8.759 7.275 -23.868 1.00 89.06 129 ASP A C 1
ATOM 1014 O O . ASP A 1 129 ? 9.109 8.039 -22.960 1.00 89.06 129 ASP A O 1
ATOM 1018 N N . GLU A 1 130 ? 7.858 6.309 -23.677 1.00 91.38 130 GLU A N 1
ATOM 1019 C CA . GLU A 1 130 ? 7.119 6.116 -22.429 1.00 91.38 130 GLU A CA 1
ATOM 1020 C C . GLU A 1 130 ? 7.606 4.892 -21.648 1.00 91.38 130 GLU A C 1
ATOM 1022 O O . GLU A 1 130 ? 7.686 3.770 -22.163 1.00 91.38 130 GLU A O 1
ATOM 1027 N N . ILE A 1 131 ? 7.831 5.108 -20.354 1.00 92.00 131 ILE A N 1
ATOM 1028 C CA . ILE A 1 131 ? 8.094 4.073 -19.360 1.00 92.00 131 ILE A CA 1
ATOM 1029 C C . ILE A 1 131 ? 6.866 3.970 -18.475 1.00 92.00 131 ILE A C 1
ATOM 1031 O O . ILE A 1 131 ? 6.502 4.914 -17.772 1.00 92.00 131 ILE A O 1
ATOM 1035 N N . LYS A 1 132 ? 6.231 2.803 -18.471 1.00 95.12 132 LYS A N 1
ATOM 1036 C CA . LYS A 1 132 ? 5.074 2.533 -17.627 1.00 95.12 132 LYS A CA 1
ATOM 1037 C C . LYS A 1 132 ? 5.450 1.568 -16.526 1.00 95.12 132 LYS A C 1
ATOM 1039 O O . LYS A 1 132 ? 5.926 0.468 -16.783 1.00 95.12 132 LYS A O 1
ATOM 1044 N N . TYR A 1 133 ? 5.176 1.935 -15.285 1.00 94.56 133 TYR A N 1
ATOM 1045 C CA . TYR A 1 133 ? 5.439 1.065 -14.149 1.00 94.56 133 TYR A CA 1
ATOM 1046 C C . TYR A 1 133 ? 4.253 0.991 -13.212 1.00 94.56 133 TYR A C 1
ATOM 1048 O O . TYR A 1 133 ? 3.456 1.918 -13.073 1.00 94.56 133 TYR A O 1
ATOM 1056 N N . TRP A 1 134 ? 4.145 -0.168 -12.577 1.00 94.75 134 TRP A N 1
ATOM 1057 C CA . TRP A 1 134 ? 3.163 -0.477 -11.561 1.00 94.75 134 TRP A CA 1
ATOM 1058 C C . TRP A 1 134 ? 3.910 -0.719 -10.270 1.00 94.75 134 TRP A C 1
ATOM 1060 O O . TRP A 1 134 ? 4.873 -1.491 -10.236 1.00 94.75 134 TRP A O 1
ATOM 1070 N N . TYR A 1 135 ? 3.447 -0.089 -9.206 1.00 93.69 135 TYR A N 1
ATOM 1071 C CA . TYR A 1 135 ? 4.094 -0.160 -7.912 1.00 93.69 135 TYR A CA 1
ATOM 1072 C C . TYR A 1 135 ? 3.059 -0.149 -6.797 1.00 93.69 135 TYR A C 1
ATOM 1074 O O . TYR A 1 135 ? 1.917 0.282 -6.975 1.00 93.69 135 TYR A O 1
ATOM 1082 N N . PHE A 1 136 ? 3.475 -0.662 -5.650 1.00 92.75 136 PHE A N 1
ATOM 1083 C CA . PHE A 1 136 ? 2.760 -0.494 -4.402 1.00 92.75 136 PHE A CA 1
ATOM 1084 C C . PHE A 1 136 ? 3.251 0.786 -3.748 1.00 92.75 136 PHE A C 1
ATOM 1086 O O . PHE A 1 136 ? 4.465 1.023 -3.685 1.00 92.75 136 PHE A O 1
ATOM 1093 N N . LYS A 1 137 ? 2.311 1.609 -3.289 1.00 92.94 137 LYS A N 1
ATOM 1094 C CA . LYS A 1 137 ? 2.611 2.834 -2.553 1.00 92.94 137 LYS A CA 1
ATOM 1095 C C . LYS A 1 137 ? 2.234 2.719 -1.083 1.00 92.94 137 LYS A C 1
ATOM 1097 O O . LYS A 1 137 ? 1.314 1.984 -0.720 1.00 92.94 137 LYS A O 1
ATOM 1102 N N . TRP A 1 138 ? 2.921 3.496 -0.259 1.00 92.12 138 TRP A N 1
ATOM 1103 C CA . TRP A 1 138 ? 2.471 3.821 1.083 1.00 92.12 138 TRP A CA 1
ATOM 1104 C C . TRP A 1 138 ? 1.193 4.671 1.018 1.00 92.12 138 TRP A C 1
ATOM 1106 O O . TRP A 1 138 ? 1.131 5.594 0.197 1.00 92.12 138 TRP A O 1
ATOM 1116 N N . PRO A 1 139 ? 0.180 4.384 1.856 1.00 93.19 139 PRO A N 1
ATOM 1117 C CA . PRO A 1 139 ? -1.011 5.217 1.950 1.00 93.19 139 PRO A CA 1
ATOM 1118 C C . PRO A 1 139 ? -0.650 6.636 2.378 1.00 93.19 139 PRO A C 1
ATOM 1120 O O . PRO A 1 139 ? 0.174 6.831 3.275 1.00 93.19 139 PRO A O 1
ATOM 1123 N N . THR A 1 140 ? -1.289 7.626 1.766 1.00 93.00 140 THR A N 1
ATOM 1124 C CA . THR A 1 140 ? -1.188 9.012 2.229 1.00 93.00 140 THR A CA 1
ATOM 1125 C C . THR A 1 140 ? -1.963 9.186 3.535 1.00 93.00 140 THR A C 1
ATOM 1127 O O . THR A 1 140 ? -3.108 8.743 3.655 1.00 93.00 140 THR A O 1
ATOM 1130 N N . ASP A 1 141 ? -1.355 9.869 4.505 1.00 93.81 141 ASP A N 1
ATOM 1131 C CA . ASP A 1 141 ? -2.028 10.188 5.761 1.00 93.81 141 ASP A CA 1
ATOM 1132 C C . ASP A 1 141 ? -3.255 11.077 5.515 1.00 93.81 141 ASP A C 1
ATOM 1134 O O . ASP A 1 141 ? -3.209 12.081 4.797 1.00 93.81 141 ASP A O 1
ATOM 1138 N N . VAL A 1 142 ? -4.361 10.730 6.163 1.00 94.06 142 VAL A N 1
ATOM 1139 C CA . VAL A 1 142 ? -5.539 11.585 6.254 1.00 94.06 142 VAL A CA 1
ATOM 1140 C C . VAL A 1 142 ? -5.338 12.638 7.341 1.00 94.06 142 VAL A C 1
ATOM 1142 O O . VAL A 1 142 ? -4.715 12.378 8.371 1.00 94.06 142 VAL A O 1
ATOM 1145 N N . THR A 1 143 ? -5.889 13.831 7.123 1.00 91.88 143 THR A N 1
ATOM 1146 C CA . THR A 1 143 ? -5.728 14.978 8.037 1.00 91.88 143 THR A CA 1
ATOM 1147 C C . THR A 1 143 ? -7.054 15.539 8.546 1.00 91.88 143 THR A C 1
ATOM 1149 O O . THR A 1 143 ? -7.089 16.180 9.591 1.00 91.88 143 THR A O 1
ATOM 1152 N N . LEU A 1 144 ? -8.156 15.285 7.835 1.00 87.38 144 LEU A N 1
ATOM 1153 C CA . LEU A 1 144 ? -9.489 15.824 8.130 1.00 87.38 144 LEU A CA 1
ATOM 1154 C C . LEU A 1 144 ? -10.553 14.724 8.166 1.00 87.38 144 LEU A C 1
ATOM 1156 O O . LEU A 1 144 ? -10.421 13.708 7.487 1.00 87.38 144 LEU A O 1
ATOM 1160 N N . ALA A 1 145 ? -11.667 14.982 8.854 1.00 83.44 145 ALA A N 1
ATOM 1161 C CA . ALA A 1 145 ? -12.806 14.062 8.959 1.00 83.44 145 ALA A CA 1
ATOM 1162 C C . ALA A 1 145 ? -13.421 13.654 7.602 1.00 83.44 145 ALA A C 1
ATOM 1164 O O . ALA A 1 145 ? -13.872 12.522 7.419 1.00 83.44 145 ALA A O 1
ATOM 1165 N N . SER A 1 146 ? -13.419 14.574 6.636 1.00 86.62 146 SER A N 1
ATOM 1166 C CA . SER A 1 146 ? -13.910 14.342 5.274 1.00 86.62 146 SER A CA 1
ATOM 1167 C C . SER A 1 146 ? -12.902 13.625 4.372 1.00 86.62 146 SER A C 1
ATOM 1169 O O . SER A 1 146 ? -13.258 13.238 3.259 1.00 86.62 146 SER A O 1
ATOM 1171 N N . SER A 1 147 ? -11.659 13.440 4.827 1.00 92.06 147 SER A N 1
ATOM 1172 C CA . SER A 1 147 ? -10.627 12.758 4.045 1.00 92.06 147 SER A CA 1
ATOM 1173 C C . SER A 1 147 ? -11.019 11.305 3.818 1.00 92.06 147 SER A C 1
ATOM 1175 O O . SER A 1 147 ? -11.635 10.666 4.671 1.00 92.06 147 SER A O 1
ATOM 1177 N N . THR A 1 148 ? -10.647 10.788 2.657 1.00 92.94 148 THR A N 1
ATOM 1178 C CA . THR A 1 148 ? -10.844 9.387 2.289 1.00 92.94 148 THR A CA 1
ATOM 1179 C C . THR A 1 148 ? -9.591 8.598 2.635 1.00 92.94 148 THR A C 1
ATOM 1181 O O . THR A 1 148 ? -8.493 9.080 2.369 1.00 92.94 148 THR A O 1
ATOM 1184 N N . ALA A 1 149 ? -9.754 7.400 3.196 1.00 92.06 149 ALA A N 1
ATOM 1185 C CA . ALA A 1 149 ? -8.635 6.479 3.354 1.00 92.06 149 ALA A CA 1
ATOM 1186 C C . ALA A 1 149 ? -8.064 6.082 1.979 1.00 92.06 149 ALA A C 1
ATOM 1188 O O . ALA A 1 149 ? -8.804 5.690 1.077 1.00 92.06 149 ALA A O 1
ATOM 1189 N N . ASP A 1 150 ? -6.747 6.156 1.828 1.00 92.88 150 ASP A N 1
ATOM 1190 C CA . ASP A 1 150 ? -5.983 5.741 0.652 1.00 92.88 150 ASP A CA 1
ATOM 1191 C C . ASP A 1 150 ? -5.773 4.218 0.652 1.00 92.88 150 ASP A C 1
ATOM 1193 O O . ASP A 1 150 ? -4.654 3.708 0.636 1.00 92.88 150 ASP A O 1
ATOM 1197 N N . LEU A 1 151 ? -6.882 3.481 0.713 1.00 90.94 151 LEU A N 1
ATOM 1198 C CA . LEU A 1 151 ? -6.930 2.030 0.595 1.00 90.94 151 LEU A CA 1
ATOM 1199 C C . LEU A 1 151 ? -8.028 1.615 -0.392 1.00 90.94 151 LEU A C 1
ATOM 1201 O O . LEU A 1 151 ? -9.077 2.262 -0.460 1.00 90.94 151 LEU A O 1
ATOM 1205 N N . PRO A 1 152 ? -7.842 0.500 -1.117 1.00 90.19 152 PRO A N 1
ATOM 1206 C CA . PRO A 1 152 ? -8.924 -0.119 -1.866 1.00 90.19 152 PRO A CA 1
ATOM 1207 C C . PRO A 1 152 ? -10.102 -0.497 -0.963 1.00 90.19 152 PRO A C 1
ATOM 1209 O O . PRO A 1 152 ? -9.937 -0.844 0.210 1.00 90.19 152 PRO A O 1
ATOM 1212 N N . THR A 1 153 ? -11.304 -0.465 -1.531 1.00 89.69 153 THR A N 1
ATOM 1213 C CA . THR A 1 153 ? -12.557 -0.642 -0.782 1.00 89.69 153 THR A CA 1
A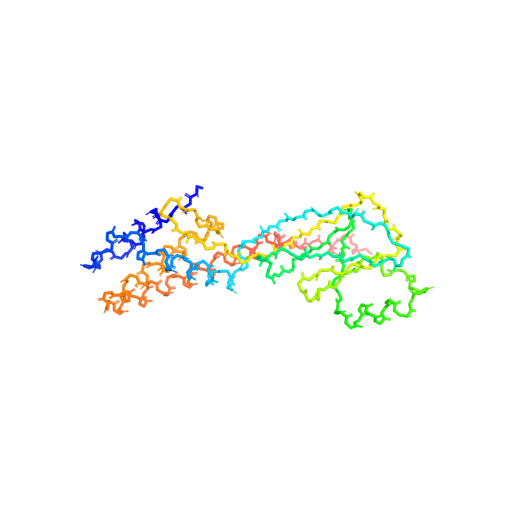TOM 1214 C C . THR A 1 153 ? -12.682 -2.001 -0.101 1.00 89.69 153 THR A C 1
ATOM 1216 O O . THR A 1 153 ? -13.319 -2.105 0.940 1.00 89.69 153 THR A O 1
ATOM 1219 N N . GLU A 1 154 ? -12.053 -3.040 -0.640 1.00 90.94 154 GLU A N 1
ATOM 1220 C CA . GLU A 1 154 ? -12.041 -4.385 -0.061 1.00 90.94 154 GLU A CA 1
ATOM 1221 C C . GLU A 1 154 ? -11.325 -4.465 1.298 1.00 90.94 154 GLU A C 1
ATOM 1223 O O . GLU A 1 154 ? -11.568 -5.400 2.055 1.00 90.94 154 GLU A O 1
ATOM 1228 N N . TYR A 1 155 ? -10.487 -3.481 1.645 1.00 93.31 155 TYR A N 1
ATOM 1229 C CA . TYR A 1 155 ? -9.813 -3.411 2.947 1.00 93.31 155 TYR A CA 1
ATOM 1230 C C . TYR A 1 155 ? -10.573 -2.572 3.985 1.00 93.31 155 TYR A C 1
ATOM 1232 O O . TYR A 1 155 ? -10.116 -2.450 5.123 1.00 93.31 155 TYR A O 1
ATOM 1240 N N . ALA A 1 156 ? -11.731 -2.004 3.634 1.00 92.12 156 ALA A N 1
ATOM 1241 C CA . ALA A 1 156 ? -12.485 -1.116 4.517 1.00 92.12 156 ALA A CA 1
ATOM 1242 C C . ALA A 1 156 ? -12.880 -1.787 5.838 1.00 92.12 156 ALA A C 1
ATOM 1244 O O . ALA A 1 156 ? -12.637 -1.234 6.908 1.00 92.12 156 ALA A O 1
ATOM 1245 N N . ASP A 1 157 ? -13.391 -3.018 5.773 1.00 92.94 157 ASP A N 1
ATOM 1246 C CA . ASP A 1 157 ? -13.801 -3.765 6.966 1.00 92.94 157 ASP A CA 1
ATOM 1247 C C . ASP A 1 157 ? -12.618 -4.123 7.872 1.00 92.94 157 ASP A C 1
ATOM 1249 O O . ASP A 1 157 ? -12.781 -4.214 9.090 1.00 92.94 157 ASP A O 1
ATOM 1253 N N . CYS A 1 158 ? -11.422 -4.295 7.297 1.00 94.94 158 CYS A N 1
ATOM 1254 C CA . CYS A 1 158 ? -10.196 -4.461 8.076 1.00 94.94 158 CYS A CA 1
ATOM 1255 C C . CYS A 1 158 ? -9.907 -3.170 8.852 1.00 94.94 158 CYS A C 1
ATOM 1257 O O . CYS A 1 158 ? -9.670 -3.199 10.058 1.00 94.94 158 CYS A O 1
ATOM 1259 N N . LEU A 1 159 ? -9.984 -2.025 8.172 1.00 95.19 159 LEU A N 1
ATOM 1260 C CA . LEU A 1 159 ? -9.739 -0.724 8.782 1.00 95.19 159 LEU A CA 1
ATOM 1261 C C . LEU A 1 159 ? -10.756 -0.407 9.890 1.00 95.19 159 LEU A C 1
ATOM 1263 O O . LEU A 1 159 ? -10.361 0.097 10.939 1.00 95.19 159 LEU A O 1
ATOM 1267 N N . PHE A 1 160 ? -12.036 -0.759 9.711 1.00 94.69 160 PHE A N 1
ATOM 1268 C CA . PHE A 1 160 ? -13.057 -0.609 10.757 1.00 94.69 160 PHE A CA 1
ATOM 1269 C C . PHE A 1 160 ? -12.707 -1.426 12.007 1.00 94.69 160 PHE A C 1
ATOM 1271 O O . PHE A 1 160 ? -12.720 -0.883 13.111 1.00 94.69 160 PHE A O 1
ATOM 1278 N N . SER A 1 161 ? -12.333 -2.702 11.842 1.00 95.06 161 SER A N 1
ATOM 1279 C CA . SER A 1 161 ? -11.926 -3.566 12.960 1.00 95.06 161 SER A CA 1
ATOM 1280 C C . SER A 1 161 ? -10.661 -3.053 13.660 1.00 95.06 161 SER A C 1
ATOM 1282 O O . SER A 1 161 ? -10.603 -3.075 14.888 1.00 95.06 161 SER A O 1
ATOM 1284 N N . TYR A 1 162 ? -9.676 -2.530 12.920 1.00 96.50 162 TYR A N 1
ATOM 1285 C CA . TYR A 1 162 ? -8.464 -1.947 13.512 1.00 96.50 162 TYR A CA 1
ATOM 1286 C C . TYR A 1 162 ? -8.766 -0.690 14.338 1.00 96.50 162 TYR A C 1
ATOM 1288 O O . TYR A 1 162 ? -8.286 -0.542 15.462 1.00 96.50 162 TYR A O 1
ATOM 1296 N N . VAL A 1 163 ? -9.588 0.216 13.804 1.00 95.00 163 VAL A N 1
ATOM 1297 C CA . VAL A 1 163 ? -9.985 1.433 14.525 1.00 95.00 163 VAL A CA 1
ATOM 1298 C C . VAL A 1 163 ? -10.821 1.083 15.758 1.00 95.00 163 VAL A C 1
ATOM 1300 O O . VAL A 1 163 ? -10.569 1.629 16.830 1.00 95.00 163 VAL A O 1
ATOM 1303 N N . GLY A 1 164 ? -11.745 0.123 15.649 1.00 93.25 164 GLY A N 1
ATOM 1304 C CA . GLY A 1 164 ? -12.505 -0.387 16.793 1.00 93.25 164 GLY A CA 1
ATOM 1305 C C . GLY A 1 164 ? -11.601 -1.006 17.865 1.00 93.25 164 GLY A C 1
ATOM 1306 O O . GLY A 1 164 ? -11.796 -0.776 19.056 1.00 93.25 164 GLY A O 1
ATOM 1307 N N . PHE A 1 165 ? -10.557 -1.733 17.461 1.00 94.50 165 PHE A N 1
ATOM 1308 C CA . PHE A 1 165 ? -9.532 -2.243 18.374 1.00 94.50 165 PHE A CA 1
ATOM 1309 C C . PHE A 1 165 ? -8.844 -1.109 19.149 1.00 94.50 165 PHE A C 1
ATOM 1311 O O . PHE A 1 165 ? -8.742 -1.187 20.374 1.00 94.50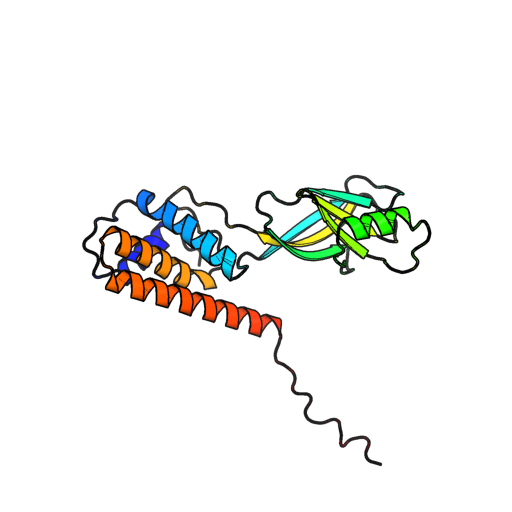 165 PHE A O 1
ATOM 1318 N N . LYS A 1 166 ? -8.424 -0.034 18.472 1.00 94.44 166 LYS A N 1
ATOM 1319 C CA . LYS A 1 166 ? -7.797 1.130 19.125 1.00 94.44 166 LYS A CA 1
ATOM 1320 C C . LYS A 1 166 ? -8.754 1.842 20.084 1.00 94.44 166 LYS A C 1
ATOM 1322 O O . LYS A 1 166 ? -8.342 2.203 21.185 1.00 94.44 166 LYS A O 1
ATOM 1327 N N . MET A 1 167 ? -10.030 1.957 19.716 1.00 92.00 167 MET A N 1
ATOM 1328 C CA . MET A 1 167 ? -11.092 2.470 20.592 1.00 92.00 167 MET A CA 1
ATOM 1329 C C . MET A 1 167 ? -11.256 1.613 21.857 1.00 92.00 167 MET A C 1
ATOM 1331 O O . MET A 1 167 ? -11.264 2.140 22.970 1.00 92.00 167 MET A O 1
ATOM 1335 N N . ALA A 1 168 ? -11.328 0.287 21.713 1.00 91.38 168 ALA A N 1
ATOM 1336 C CA . ALA A 1 168 ? -11.437 -0.634 22.844 1.00 91.38 168 ALA A CA 1
ATOM 1337 C C . ALA A 1 168 ? -10.191 -0.588 23.749 1.00 91.38 168 ALA A C 1
ATOM 1339 O O . ALA A 1 168 ? -10.315 -0.587 24.973 1.00 91.38 168 ALA A O 1
ATOM 1340 N N . GLN A 1 169 ? -8.988 -0.472 23.171 1.00 92.19 169 GLN A N 1
ATOM 1341 C CA . GLN A 1 169 ? -7.753 -0.286 23.941 1.00 92.19 169 GLN A CA 1
ATOM 1342 C C . GLN A 1 169 ? -7.760 1.014 24.745 1.00 92.19 169 GLN A C 1
ATOM 1344 O O . GLN A 1 169 ? -7.395 1.003 25.922 1.00 92.19 169 GLN A O 1
ATOM 1349 N N . ALA A 1 170 ? -8.186 2.120 24.132 1.00 90.38 170 ALA A N 1
ATOM 1350 C CA . ALA A 1 170 ? -8.249 3.415 24.798 1.00 90.38 170 ALA A CA 1
ATOM 1351 C C . ALA A 1 170 ? -9.205 3.395 26.008 1.00 90.38 170 ALA A C 1
ATOM 1353 O O . ALA A 1 170 ? -8.886 3.997 27.033 1.00 90.38 170 ALA A O 1
ATOM 1354 N N . ASN A 1 171 ? -10.297 2.623 25.942 1.00 88.94 171 ASN A N 1
ATOM 1355 C CA . ASN A 1 171 ? -11.216 2.416 27.072 1.00 88.94 171 ASN A CA 1
ATOM 1356 C C . ASN A 1 171 ? -10.876 1.235 27.979 1.00 88.94 171 ASN A C 1
ATOM 1358 O O . ASN A 1 171 ? -11.610 0.960 28.921 1.00 88.94 171 ASN A O 1
ATOM 1362 N N . ARG A 1 172 ? -9.730 0.581 27.762 1.00 89.19 172 ARG A N 1
ATOM 1363 C CA . ARG A 1 172 ? -9.239 -0.529 28.596 1.00 89.19 172 ARG A CA 1
ATOM 1364 C C . ARG A 1 172 ? -10.141 -1.772 28.572 1.00 89.19 172 ARG A C 1
ATOM 1366 O O . ARG A 1 172 ? -10.043 -2.617 29.458 1.00 89.19 172 ARG A O 1
ATOM 1373 N N . GLU A 1 173 ? -10.924 -1.936 27.510 1.00 90.00 173 GLU A N 1
ATOM 1374 C CA . GLU A 1 173 ? -11.762 -3.109 27.247 1.00 90.00 173 GLU A CA 1
ATOM 1375 C C . GLU A 1 173 ? -10.929 -4.224 26.597 1.00 90.00 173 GLU A C 1
ATOM 1377 O O . GLU A 1 173 ? -11.007 -4.486 25.394 1.00 90.00 173 GLU A O 1
ATOM 1382 N N . SER A 1 174 ? -10.061 -4.866 27.383 1.00 91.88 174 SER A N 1
ATOM 1383 C CA . SER A 1 174 ? -9.037 -5.794 26.876 1.00 91.88 174 SER A CA 1
ATOM 1384 C C . SER A 1 174 ? -9.606 -6.994 26.108 1.00 91.88 174 SER A C 1
ATOM 1386 O O . SER A 1 174 ? -9.070 -7.349 25.057 1.00 91.88 174 SER A O 1
ATOM 1388 N N . GLY A 1 175 ? -10.706 -7.587 26.584 1.00 92.81 175 GLY A N 1
ATOM 1389 C CA . GLY A 1 175 ? -11.357 -8.720 25.918 1.00 92.81 175 GLY A CA 1
ATOM 1390 C C . GLY A 1 175 ? -11.931 -8.347 24.548 1.00 92.81 175 GLY A C 1
ATOM 1391 O O . GLY A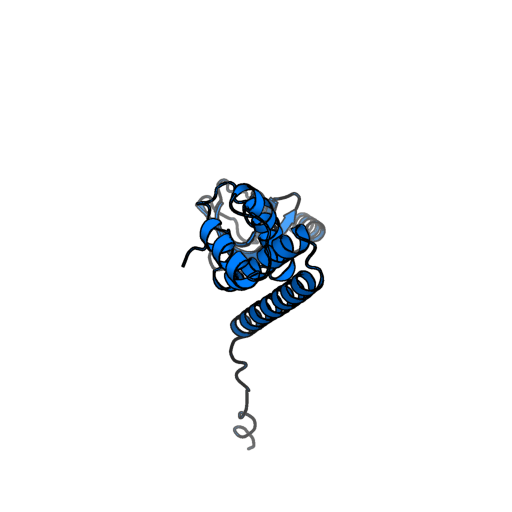 1 175 ? -11.723 -9.063 23.566 1.00 92.81 175 GLY A O 1
ATOM 1392 N N . LEU A 1 176 ? -12.590 -7.188 24.455 1.00 91.69 176 LEU A N 1
ATOM 1393 C CA . LEU A 1 176 ? -13.091 -6.667 23.185 1.00 91.69 176 LEU A CA 1
ATOM 1394 C C . LEU A 1 176 ? -11.942 -6.296 22.242 1.00 91.69 176 LEU A C 1
ATOM 1396 O O . LEU A 1 176 ? -11.986 -6.645 21.061 1.00 91.69 176 LEU A O 1
ATOM 1400 N N . ALA A 1 177 ? -10.909 -5.625 22.757 1.00 93.44 177 ALA A N 1
ATOM 1401 C CA . ALA A 1 177 ? -9.735 -5.249 21.979 1.00 93.44 177 ALA A CA 1
ATOM 1402 C C . ALA A 1 177 ? -9.068 -6.484 21.354 1.00 93.44 177 ALA A C 1
ATOM 1404 O O . ALA A 1 177 ? -8.776 -6.486 20.159 1.00 93.44 177 ALA A O 1
ATOM 1405 N N . GLN A 1 178 ? -8.891 -7.562 22.125 1.00 96.19 178 GLN A N 1
ATOM 1406 C CA . GLN A 1 178 ? -8.341 -8.811 21.602 1.00 96.19 178 GLN A CA 1
ATOM 1407 C C . GLN A 1 178 ? -9.213 -9.395 20.481 1.00 96.19 178 GLN A C 1
ATOM 1409 O O . GLN A 1 178 ? -8.688 -9.718 19.416 1.00 96.19 178 GLN A O 1
ATOM 1414 N N . ARG A 1 179 ? -10.535 -9.471 20.679 1.00 95.44 179 ARG A N 1
ATOM 1415 C CA . ARG A 1 179 ? -11.469 -9.973 19.659 1.00 95.44 179 ARG A CA 1
ATOM 1416 C C . ARG A 1 179 ? -11.385 -9.171 18.356 1.00 95.44 179 ARG A C 1
ATOM 1418 O O . ARG A 1 179 ? -11.292 -9.759 17.284 1.00 95.44 179 ARG A O 1
ATOM 1425 N N . LEU A 1 180 ? -11.392 -7.838 18.441 1.00 95.12 180 LEU A N 1
ATOM 1426 C CA . LEU A 1 180 ? -11.331 -6.956 17.266 1.00 95.12 180 LEU A CA 1
ATOM 1427 C C . LEU A 1 180 ? -9.979 -7.038 16.545 1.00 95.12 180 LEU A C 1
ATOM 1429 O O . LEU A 1 180 ? -9.927 -6.947 15.319 1.00 95.12 180 LEU A O 1
ATOM 1433 N N . TRP A 1 181 ? -8.889 -7.259 17.282 1.00 96.31 181 TRP A N 1
ATOM 1434 C CA . TRP A 1 181 ? -7.572 -7.507 16.698 1.00 96.31 181 TRP A CA 1
ATOM 1435 C C . TRP A 1 181 ? -7.500 -8.840 15.944 1.00 96.31 181 TRP A C 1
ATOM 1437 O O . TRP A 1 181 ? -6.938 -8.911 14.849 1.00 96.31 181 TRP A O 1
ATOM 1447 N N . GLU A 1 182 ? -8.082 -9.901 16.504 1.00 97.06 182 GLU A N 1
ATOM 1448 C CA . GLU A 1 182 ? -8.189 -11.203 15.837 1.00 97.06 182 GLU A CA 1
ATOM 1449 C C . GLU A 1 182 ? -9.063 -11.112 14.580 1.00 97.06 182 GLU A C 1
ATOM 1451 O O . GLU A 1 182 ? -8.682 -11.626 13.526 1.00 97.06 182 GLU A O 1
ATOM 1456 N N . GLU A 1 183 ? -10.180 -10.386 14.653 1.00 96.00 183 GLU A N 1
ATOM 1457 C CA . GLU A 1 183 ? -11.056 -10.120 13.510 1.00 96.00 183 GLU A CA 1
ATOM 1458 C C . GLU A 1 183 ? -10.336 -9.327 12.410 1.00 96.00 183 GLU A C 1
ATOM 1460 O O . GLU A 1 183 ? -10.403 -9.705 11.239 1.00 96.00 183 GLU A O 1
ATOM 1465 N N . PHE A 1 184 ? -9.591 -8.277 12.775 1.00 96.44 184 PHE A N 1
ATOM 1466 C CA . PHE A 1 184 ? -8.752 -7.515 11.848 1.00 96.44 184 PHE A CA 1
ATOM 1467 C C . PHE A 1 184 ? -7.778 -8.426 11.092 1.00 96.44 184 PHE A C 1
ATOM 1469 O O . PHE A 1 184 ? -7.741 -8.408 9.861 1.00 96.44 184 PHE A O 1
ATOM 1476 N N . LYS A 1 185 ? -7.027 -9.266 11.814 1.00 96.00 185 LYS A N 1
ATOM 1477 C CA . LYS A 1 185 ? -6.072 -10.205 11.207 1.00 96.00 185 LYS A CA 1
ATOM 1478 C C . LYS A 1 185 ? -6.749 -11.236 10.311 1.00 96.00 185 LYS A C 1
ATOM 1480 O O . LYS A 1 185 ? -6.231 -11.530 9.235 1.00 96.00 185 LYS A O 1
ATOM 1485 N N . GLY A 1 186 ? -7.887 -11.779 10.746 1.00 95.62 186 GLY A N 1
ATOM 1486 C CA . GLY A 1 186 ? -8.665 -12.749 9.975 1.00 95.62 186 GLY A CA 1
ATOM 1487 C C . GLY A 1 186 ? -9.133 -12.168 8.643 1.00 95.62 186 GLY A C 1
ATOM 1488 O O . GLY A 1 186 ? -8.818 -12.717 7.588 1.00 95.62 186 GLY A O 1
ATOM 1489 N N . LYS A 1 187 ? -9.788 -11.000 8.682 1.00 94.25 187 LYS A N 1
ATOM 1490 C CA . LYS A 1 187 ? -10.254 -10.291 7.480 1.00 94.25 187 LYS A CA 1
ATOM 1491 C C . LYS A 1 187 ? -9.104 -9.941 6.538 1.00 94.25 187 LYS A C 1
ATOM 1493 O O . LYS A 1 187 ? -9.218 -10.136 5.329 1.00 94.25 187 LYS A O 1
ATOM 1498 N N . LEU A 1 188 ? -7.984 -9.466 7.082 1.00 93.50 188 LEU A N 1
ATOM 1499 C CA . LEU A 1 188 ? -6.816 -9.089 6.289 1.00 93.50 188 LEU A CA 1
ATOM 1500 C C . LEU A 1 188 ? -6.230 -10.287 5.526 1.00 93.50 188 LEU A C 1
ATOM 1502 O O . LEU A 1 188 ? -5.897 -10.178 4.343 1.00 93.50 188 LEU A O 1
ATOM 1506 N N . GLU A 1 189 ? -6.150 -11.449 6.174 1.00 93.44 189 GLU A N 1
ATOM 1507 C CA . GLU A 1 189 ? -5.705 -12.691 5.541 1.00 93.44 189 GLU A CA 1
ATOM 1508 C C . GLU A 1 189 ? -6.710 -13.196 4.490 1.00 93.44 189 GLU A C 1
ATOM 1510 O O . GLU A 1 189 ? -6.299 -13.661 3.422 1.00 93.44 189 GLU A O 1
ATOM 1515 N N . ASP A 1 190 ? -8.015 -13.057 4.726 1.00 91.69 190 ASP A N 1
ATOM 1516 C CA . ASP A 1 190 ? -9.047 -13.436 3.755 1.00 91.69 190 ASP A CA 1
ATOM 1517 C C . ASP A 1 190 ? -8.990 -12.581 2.483 1.00 91.69 190 ASP A C 1
ATOM 1519 O O . ASP A 1 190 ?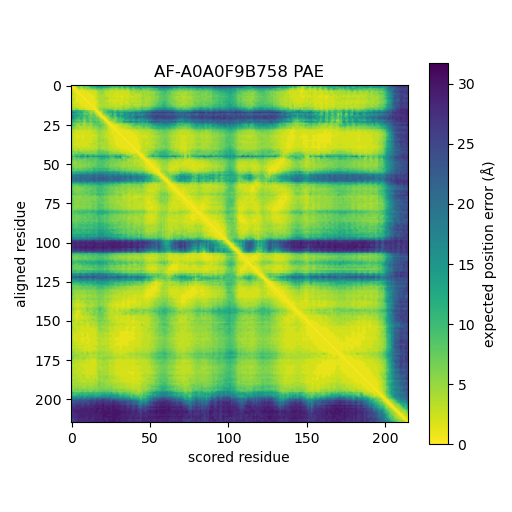 -8.967 -13.127 1.371 1.00 91.69 190 ASP A O 1
ATOM 1523 N N . VAL A 1 191 ? -8.865 -11.256 2.622 1.00 89.06 191 VAL A N 1
ATOM 1524 C CA . VAL A 1 191 ? -8.693 -10.339 1.481 1.00 89.06 191 VAL A CA 1
ATOM 1525 C C . VAL A 1 191 ? -7.410 -10.676 0.720 1.00 89.06 191 VAL A C 1
ATOM 1527 O O . VAL A 1 191 ? -7.412 -10.802 -0.508 1.00 89.06 191 VAL A O 1
ATOM 1530 N N . ARG A 1 192 ? -6.308 -10.934 1.433 1.00 86.38 192 ARG A N 1
ATOM 1531 C CA . ARG A 1 192 ? -5.035 -11.340 0.821 1.00 86.38 192 ARG A CA 1
ATOM 1532 C C . ARG A 1 192 ? -5.164 -12.641 0.027 1.00 86.38 192 ARG A C 1
ATOM 1534 O O . ARG A 1 192 ? -4.631 -12.748 -1.083 1.00 86.38 192 ARG A O 1
ATOM 1541 N N . ARG A 1 193 ? -5.868 -13.642 0.563 1.00 86.62 193 ARG A N 1
ATOM 1542 C CA . ARG A 1 193 ? -6.128 -14.920 -0.123 1.00 86.62 193 ARG A CA 1
ATOM 1543 C C . ARG A 1 193 ? -6.985 -14.723 -1.364 1.00 86.62 193 ARG A C 1
ATOM 1545 O O . ARG A 1 193 ? -6.663 -15.303 -2.404 1.00 86.62 193 ARG A O 1
ATOM 1552 N N . ALA A 1 194 ? -8.032 -13.906 -1.281 1.00 84.62 194 ALA A N 1
ATOM 1553 C CA . ALA A 1 194 ? -8.869 -13.564 -2.427 1.00 84.62 194 ALA A CA 1
ATOM 1554 C C . ALA A 1 194 ? -8.033 -12.909 -3.540 1.00 84.62 194 ALA A C 1
ATOM 1556 O O . ALA A 1 194 ? -8.048 -13.380 -4.681 1.00 84.62 194 ALA A O 1
ATOM 1557 N N . ASN A 1 195 ? -7.194 -11.933 -3.188 1.00 80.38 195 ASN A N 1
ATOM 1558 C CA . ASN A 1 195 ? -6.318 -11.232 -4.130 1.00 80.38 195 ASN A CA 1
ATOM 1559 C C . ASN A 1 195 ? -5.274 -12.158 -4.775 1.00 80.38 195 ASN A C 1
ATOM 1561 O O . ASN A 1 195 ? -5.000 -12.060 -5.974 1.00 80.38 195 ASN A O 1
ATOM 1565 N N . ARG A 1 196 ? -4.728 -13.127 -4.026 1.00 79.69 196 ARG A N 1
ATOM 1566 C CA . ARG A 1 196 ? -3.843 -14.162 -4.592 1.00 79.69 196 ARG A CA 1
ATOM 1567 C C . ARG A 1 196 ? -4.564 -15.061 -5.594 1.00 79.69 196 ARG A C 1
ATOM 1569 O O . ARG A 1 196 ? -4.008 -15.328 -6.657 1.00 79.69 196 ARG A O 1
ATOM 1576 N N . ARG A 1 197 ? -5.789 -15.502 -5.287 1.00 74.81 197 ARG A N 1
ATOM 1577 C CA . ARG A 1 197 ? -6.581 -16.372 -6.178 1.00 74.81 197 ARG A CA 1
ATOM 1578 C C . ARG A 1 197 ? -6.913 -15.682 -7.497 1.00 74.81 197 ARG A C 1
ATOM 1580 O O . ARG A 1 197 ? -6.785 -16.310 -8.546 1.00 74.81 197 ARG A O 1
ATOM 1587 N N . MET A 1 198 ? -7.278 -14.399 -7.454 1.00 68.62 198 MET A N 1
ATOM 1588 C CA . MET A 1 198 ? -7.531 -13.620 -8.672 1.00 68.62 198 MET A CA 1
ATOM 1589 C C . MET A 1 198 ? -6.269 -13.490 -9.538 1.00 68.62 198 MET A C 1
ATOM 1591 O O . MET A 1 198 ? -6.350 -13.604 -10.758 1.00 68.62 198 MET A O 1
ATOM 1595 N N . ARG A 1 199 ? -5.087 -13.334 -8.923 1.00 64.06 199 ARG A N 1
ATOM 1596 C CA . ARG A 1 199 ? -3.803 -13.229 -9.641 1.00 64.06 199 ARG A CA 1
ATOM 1597 C C . ARG A 1 199 ? -3.350 -14.529 -10.305 1.00 64.06 199 ARG A C 1
ATOM 1599 O O . ARG A 1 199 ? -2.726 -14.475 -11.358 1.00 64.06 199 ARG A O 1
ATOM 1606 N N . THR A 1 200 ? -3.644 -15.688 -9.722 1.00 62.16 200 THR A N 1
ATOM 1607 C CA . THR A 1 200 ? -3.231 -16.984 -10.291 1.00 62.16 200 THR A CA 1
ATOM 1608 C C . THR A 1 200 ? -4.146 -17.495 -11.407 1.00 62.16 200 THR A C 1
ATOM 1610 O O . THR A 1 200 ? -3.823 -18.509 -12.024 1.00 62.16 200 THR A O 1
ATOM 1613 N N . GLY A 1 201 ? -5.269 -16.813 -11.673 1.00 45.56 201 GLY A N 1
ATOM 1614 C CA . GLY A 1 201 ? -6.321 -17.297 -12.566 1.00 45.56 201 GLY A CA 1
ATOM 1615 C C . GLY A 1 201 ? -6.922 -18.633 -12.096 1.00 45.56 201 GLY A C 1
ATOM 1616 O O . GLY A 1 201 ? -6.409 -19.276 -11.172 1.00 45.56 201 GLY A O 1
ATOM 1617 N N . PRO A 1 202 ? -8.013 -19.108 -12.716 1.00 49.03 202 PRO A N 1
ATOM 1618 C CA . PRO A 1 202 ? -8.363 -20.512 -12.593 1.00 49.03 202 PRO A CA 1
ATOM 1619 C C . PRO A 1 202 ? -7.187 -21.320 -13.151 1.00 49.03 202 PRO A C 1
ATOM 1621 O O . PRO A 1 202 ? -6.856 -21.205 -14.334 1.00 49.03 202 PRO A O 1
ATOM 1624 N N . ARG A 1 203 ? -6.543 -22.145 -12.312 1.00 44.47 203 ARG A N 1
ATOM 1625 C CA . ARG A 1 203 ? -5.689 -23.228 -12.808 1.00 44.47 203 ARG A CA 1
ATOM 1626 C C . ARG A 1 203 ? -6.574 -24.040 -13.747 1.00 44.47 203 ARG A C 1
ATOM 1628 O O . ARG A 1 203 ? -7.416 -24.798 -13.275 1.00 44.47 203 ARG A O 1
ATOM 1635 N N . LYS A 1 204 ? -6.418 -23.870 -15.064 1.00 46.31 204 LYS A N 1
ATOM 1636 C CA . LYS A 1 204 ? -6.897 -24.868 -16.017 1.00 46.31 204 LYS A CA 1
ATOM 1637 C C . LYS A 1 204 ? -6.190 -26.148 -15.605 1.00 46.31 204 LYS A C 1
ATOM 1639 O O . LYS A 1 204 ? -4.991 -26.292 -15.843 1.00 46.31 204 LYS A O 1
ATOM 1644 N N . ILE A 1 205 ? -6.901 -27.024 -14.903 1.00 45.66 205 ILE A N 1
ATOM 1645 C CA . ILE A 1 205 ? -6.462 -28.396 -14.721 1.00 45.66 205 ILE A CA 1
ATOM 1646 C C . ILE A 1 205 ? -6.355 -28.906 -16.156 1.00 45.66 205 ILE A C 1
ATOM 1648 O O . ILE A 1 205 ? -7.359 -29.001 -16.858 1.00 45.66 205 ILE A O 1
ATOM 1652 N N . LYS A 1 206 ? -5.125 -29.093 -16.645 1.00 44.19 206 LYS A N 1
ATOM 1653 C CA . LYS A 1 206 ? -4.874 -29.852 -17.868 1.00 44.19 206 LYS A CA 1
ATOM 1654 C C . LYS A 1 206 ? -5.220 -31.305 -17.541 1.00 44.19 206 LYS A C 1
ATOM 1656 O O . LYS A 1 206 ? -4.331 -32.112 -17.301 1.00 44.19 206 LYS A O 1
ATOM 1661 N N . THR A 1 207 ? -6.506 -31.607 -17.453 1.00 48.06 207 THR A N 1
ATOM 1662 C CA . THR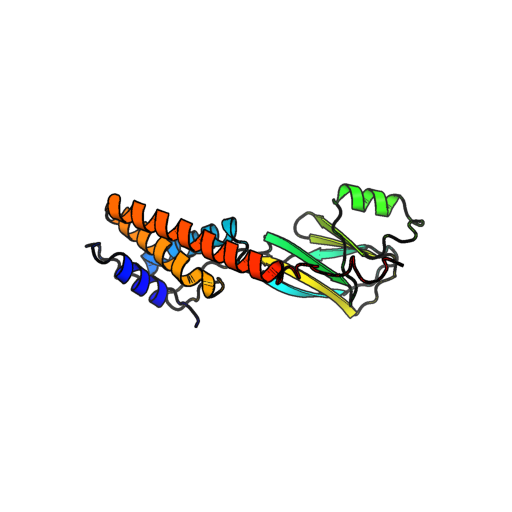 A 1 207 ? -6.996 -32.970 -17.595 1.00 48.06 207 THR A CA 1
ATOM 1663 C C . THR A 1 207 ? -7.232 -33.166 -19.087 1.00 48.06 207 THR A C 1
ATOM 1665 O O . THR A 1 207 ? -7.839 -32.311 -19.726 1.00 48.06 207 THR A O 1
ATOM 1668 N N . GLU A 1 208 ? -6.698 -34.266 -19.615 1.00 47.47 208 GLU A N 1
ATOM 1669 C CA . GLU A 1 208 ? -6.926 -34.802 -20.964 1.00 47.47 208 GLU A CA 1
ATOM 1670 C C . GLU A 1 208 ? -6.176 -34.124 -22.119 1.00 47.47 208 GLU A C 1
ATOM 1672 O O . GLU A 1 208 ? -6.716 -33.344 -22.895 1.00 47.47 208 GLU A O 1
ATOM 1677 N N . LEU A 1 209 ? -4.912 -34.519 -22.291 1.00 40.56 209 LEU A N 1
ATOM 1678 C CA . LEU A 1 209 ? -4.295 -34.650 -23.620 1.00 40.56 209 LEU A CA 1
ATOM 1679 C C . LEU A 1 209 ? -3.218 -35.757 -23.634 1.00 40.56 209 LEU A C 1
ATOM 1681 O O . LEU A 1 209 ? -2.218 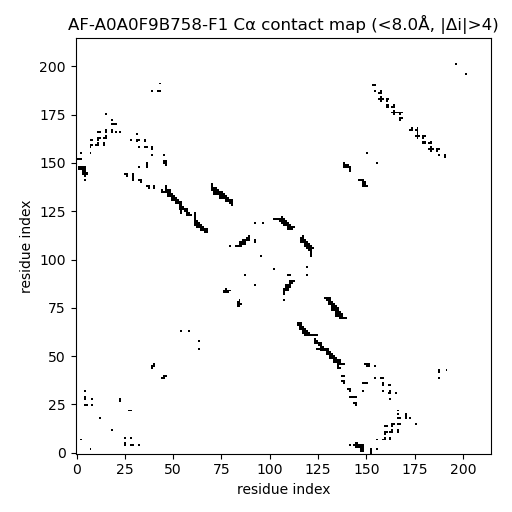-35.644 -24.334 1.00 40.56 209 LEU A O 1
ATOM 1685 N N . VAL A 1 210 ? -3.416 -36.829 -22.854 1.00 44.91 210 VAL A N 1
ATOM 1686 C CA . VAL A 1 210 ? -2.573 -38.041 -22.930 1.00 44.91 210 VAL A CA 1
ATOM 1687 C C . VAL A 1 210 ? -3.190 -39.107 -23.851 1.00 44.91 210 VAL A C 1
ATOM 1689 O O . VAL A 1 210 ? -2.451 -39.881 -24.443 1.00 44.91 210 VAL A O 1
ATOM 1692 N N . ASP A 1 211 ? -4.494 -39.052 -24.142 1.00 44.97 211 ASP A N 1
ATOM 1693 C CA . ASP A 1 211 ? -5.158 -40.090 -24.956 1.00 44.97 211 ASP A CA 1
ATOM 1694 C C . ASP A 1 211 ? -5.301 -39.763 -26.452 1.00 44.97 211 ASP A C 1
ATOM 1696 O O . ASP A 1 211 ? -6.003 -40.465 -27.175 1.00 44.97 211 ASP A O 1
ATOM 1700 N N . LYS A 1 212 ? -4.641 -38.713 -26.967 1.00 45.62 212 LYS A N 1
ATOM 1701 C CA . LYS A 1 212 ? -4.737 -38.355 -28.401 1.00 45.62 212 LYS A CA 1
ATOM 1702 C C . LYS A 1 212 ? -3.522 -38.715 -29.261 1.00 45.62 212 LYS A C 1
ATOM 1704 O O . LYS A 1 212 ? -3.561 -38.465 -30.461 1.00 45.62 212 LYS A O 1
ATOM 1709 N N . TYR A 1 213 ? -2.491 -39.327 -28.675 1.00 41.41 213 TYR A N 1
ATOM 1710 C CA . TYR A 1 213 ? -1.321 -39.849 -29.401 1.00 41.41 213 TYR A CA 1
ATOM 1711 C C . TYR A 1 213 ? -0.840 -41.209 -28.868 1.00 41.41 213 TYR A C 1
ATOM 1713 O O . TYR A 1 213 ? 0.336 -41.538 -28.979 1.00 41.41 213 TYR A O 1
ATOM 1721 N N . ALA A 1 214 ? -1.747 -42.011 -28.305 1.00 48.97 214 ALA A N 1
ATOM 1722 C CA . ALA A 1 214 ? -1.524 -43.446 -28.168 1.00 48.97 214 ALA A CA 1
ATOM 1723 C C . ALA A 1 214 ? -1.967 -44.133 -29.473 1.00 48.97 214 ALA A C 1
ATOM 1725 O O . ALA A 1 214 ? -3.067 -44.674 -29.557 1.00 48.97 214 ALA A O 1
ATOM 1726 N N . PHE A 1 215 ? -1.126 -44.031 -30.503 1.00 45.81 215 PHE A N 1
ATOM 1727 C CA . PHE A 1 215 ? -1.110 -44.926 -31.660 1.00 45.81 215 PHE A CA 1
ATOM 1728 C C . PHE A 1 215 ? 0.331 -45.353 -31.910 1.00 45.81 215 PHE A C 1
ATOM 1730 O O . PHE A 1 215 ? 1.193 -44.447 -31.986 1.00 45.81 215 PHE A O 1
#

Solvent-accessible surface area (backbone atoms only — not comparable to full-atom values): 12238 Å² total; per-residue (Å²): 122,90,54,25,45,53,56,42,51,55,52,10,47,66,76,35,72,86,58,92,62,89,72,84,55,56,77,76,46,41,62,44,51,40,50,34,47,49,55,49,35,77,76,54,62,60,36,70,48,73,52,75,48,64,36,83,69,61,48,92,80,28,65,50,76,48,75,55,62,96,44,61,70,43,84,73,50,41,26,52,74,90,42,72,41,41,84,45,55,52,71,55,49,50,51,48,59,73,70,36,103,68,65,85,80,68,52,40,33,31,26,68,55,94,68,24,37,39,37,38,36,70,56,79,56,52,62,69,42,48,39,39,36,33,31,28,40,57,56,65,74,57,88,50,53,82,32,56,62,60,59,54,66,87,50,46,67,29,43,22,26,40,38,21,18,53,53,23,51,76,65,66,37,60,72,59,18,50,51,26,47,52,50,21,53,50,48,48,51,50,49,45,51,52,55,50,50,66,72,64,48,83,76,75,73,87,72,84,83,73,82,82,73,81,121

Radius of gyration: 23.69 Å; Cα contacts (8 Å, |Δi|>4): 335; chains: 1; bounding box: 52×61×60 Å

Organism: NCBI:txid412755

Sequence (215 aa):
MSHTVTIIKTRALELADSVDGDFTDVAQVVPWVNEGQREIALYADPVETSKTDTIATASTDAIYTASLQSNFWKMKRMEYGSKKMFFVEFDELQSLADASKGLGSSEYIYSLWNDEYVIYTSADYSVGDEIKYWYFKWPTDVTLASSTADLPTEYADCLFSYVGFKMAQANRESGLAQRLWEEFKGKLEDVRRANRRMRTGPRKIKTELVDKYAF

Nearest PDB structures (foldseek):
  7z47-assembly1_B  TM=7.184E-01  e=1.405E-09  Escherichia phage vB_EcoP_SU10
  7z4f-assembly1_I  TM=7.403E-01  e=3.448E-09  Escherichia phage vB_EcoP_SU10
  8jov-assembly1_2  TM=7.040E-01  e=4.938E-09  Ralstonia phage GP4
  7z4b-assembly1_DV  TM=7.003E-01  e=1.075E-08  Escherichia phage vB_EcoP_SU10
  8jov-assembly1_I  TM=6.836E-01  e=1.110E-07  Ralstonia phage GP4

Foldseek 3Di:
DFQFLLNLVVLLCVLLVVQPDDPVDSQVLLVLLLVLLQVLCVQALFQKDKDKDFAADWDPLQKDKDAADPFFDFWPWKDFPNRTEAEDEPVVVVVDSVVDVDDDPNAWYWYDDDRMIMIGGPDGDDGGTMMMTMGRGRWDRDDDRRDTTSGPPLLSLLSSLSSSLVSCVVRVVVVSNVVSVVVSVVSSVVSNVVVVDVVVDPPPPPDDDPPPPPD